Protein AF-A0A2D4Q4L0-F1 (afdb_monomer_lite)

Organism: Micrurus surinamensis (NCBI:txid129470)

InterPro domains:
  IPR022709 Protein SCAI [PF12070] (1-185)

Radius of gyration: 22.25 Å; chains: 1; bounding box: 62×68×42 Å

pLDDT: mean 78.1, std 17.4, range [30.41, 97.69]

Secondary structure (DSSP, 8-state):
--S---HHHHHHHHHHHHHHHHHHHHS-SEEE-TTS-EEE---SPPGGGSPPPPTT--TTS-EEEEEEEEEE-SSS-EETTEEHHHHHHHHHTSPPPHHHHHHHS-S-----------PPPPEEEEEES-BHHHHHHHHHHHHHH--TTEEEEEEEEE-EE--SS--SSS-TTSS-EE--B-TTTT--

Foldseek 3Di:
DPPDDDPVNVVVVVVLVVLVVQLCVVDPQWDQDPVRDIDGDQLADDPVPDDDDDPPDDPDLEAAAAEEAEAQDPPARHRPQGGNVSVSVVRHQDDDDPVVVVVPDDPDDDDPPDPPPPRDRHHYHYHRQADPVRVVVVVVVCVVPADPRYDYHYHYDFDKFADPDDDPDDDPPPGIDGDGHDPPVPPD

Structure (mmCIF, N/CA/C/O backbone):
data_AF-A0A2D4Q4L0-F1
#
_entry.id   AF-A0A2D4Q4L0-F1
#
loop_
_atom_site.group_PDB
_atom_site.id
_atom_site.type_symbol
_atom_site.label_atom_id
_atom_site.label_alt_id
_atom_site.label_comp_id
_atom_site.label_asym_id
_atom_site.label_entity_id
_atom_site.label_seq_id
_atom_site.pdbx_PDB_ins_code
_atom_site.Cartn_x
_atom_site.Cartn_y
_atom_site.Cartn_z
_atom_site.occupancy
_atom_site.B_iso_or_equiv
_atom_site.auth_seq_id
_atom_site.auth_comp_id
_atom_site.auth_asym_id
_atom_site.auth_atom_id
_atom_site.pdbx_PDB_model_num
ATOM 1 N N . TYR A 1 1 ? 29.384 21.990 -12.778 1.00 44.28 1 TYR A N 1
ATOM 2 C CA . TYR A 1 1 ? 29.407 21.176 -11.542 1.00 44.28 1 TYR A CA 1
ATOM 3 C C . TYR A 1 1 ? 29.075 19.719 -11.896 1.00 44.28 1 TYR A C 1
ATOM 5 O O . TYR A 1 1 ? 28.232 19.098 -11.274 1.00 44.28 1 TYR A O 1
ATOM 13 N N . THR A 1 2 ? 29.699 19.191 -12.957 1.00 47.09 2 THR A N 1
ATOM 14 C CA . THR A 1 2 ? 29.208 18.016 -13.715 1.00 47.09 2 THR A CA 1
ATOM 15 C C . THR A 1 2 ? 30.339 17.088 -14.172 1.00 47.09 2 THR A C 1
ATOM 17 O O . THR A 1 2 ? 30.123 16.216 -14.997 1.00 47.09 2 THR A O 1
ATOM 20 N N . HIS A 1 3 ? 31.561 17.261 -13.657 1.00 47.66 3 HIS A N 1
ATOM 21 C CA . HIS A 1 3 ? 32.755 16.621 -14.231 1.00 47.66 3 HIS A CA 1
ATOM 22 C C . HIS A 1 3 ? 33.413 15.540 -13.357 1.00 47.66 3 HIS A C 1
ATOM 24 O O . HIS A 1 3 ? 34.569 15.190 -13.581 1.00 47.66 3 HIS A O 1
ATOM 30 N N . ARG A 1 4 ? 32.694 14.996 -12.368 1.00 56.69 4 ARG A N 1
ATOM 31 C CA . ARG A 1 4 ? 33.135 13.837 -11.571 1.00 56.69 4 ARG A CA 1
ATOM 32 C C . ARG A 1 4 ? 31.954 12.940 -11.188 1.00 56.69 4 ARG A C 1
ATOM 34 O O . ARG A 1 4 ? 31.692 12.760 -10.008 1.00 56.69 4 ARG A O 1
ATOM 41 N N . PHE A 1 5 ? 31.229 12.426 -12.173 1.00 53.69 5 PHE A N 1
ATOM 42 C CA . PHE A 1 5 ? 30.261 11.355 -11.936 1.00 53.69 5 PHE A CA 1
ATOM 43 C C . PHE A 1 5 ? 30.683 10.124 -12.728 1.00 53.69 5 PHE A C 1
ATOM 45 O O . PHE A 1 5 ? 31.044 10.237 -13.901 1.00 53.69 5 PHE A O 1
ATOM 52 N N . ASN A 1 6 ? 30.720 8.983 -12.040 1.00 69.25 6 ASN A N 1
ATOM 53 C CA . ASN A 1 6 ? 30.958 7.680 -12.637 1.00 69.25 6 ASN A CA 1
ATOM 54 C C . ASN A 1 6 ? 29.812 7.388 -13.626 1.00 69.25 6 ASN A C 1
ATOM 56 O O . ASN A 1 6 ? 28.687 7.849 -13.433 1.00 69.25 6 ASN A O 1
ATOM 60 N N . THR A 1 7 ? 30.079 6.665 -14.712 1.00 69.50 7 THR A N 1
ATOM 61 C CA . THR A 1 7 ? 29.062 6.390 -15.745 1.00 69.50 7 THR A CA 1
ATOM 62 C C . THR A 1 7 ? 27.874 5.593 -15.205 1.00 69.50 7 THR A C 1
ATOM 64 O O . THR A 1 7 ? 26.761 5.769 -15.689 1.00 69.50 7 THR A O 1
ATOM 67 N N . GLU A 1 8 ? 28.099 4.760 -14.188 1.00 70.06 8 GLU A N 1
ATOM 68 C CA . GLU A 1 8 ? 27.055 4.000 -13.486 1.00 70.06 8 GLU A CA 1
ATOM 69 C C . GLU A 1 8 ? 26.109 4.929 -12.714 1.00 70.06 8 GLU A C 1
ATOM 71 O O . GLU A 1 8 ? 24.898 4.868 -12.925 1.00 70.06 8 GLU A O 1
ATOM 76 N N . ASP A 1 9 ? 26.651 5.882 -11.946 1.00 81.69 9 ASP A N 1
ATOM 77 C CA . ASP A 1 9 ? 25.857 6.883 -11.222 1.00 81.69 9 ASP A CA 1
ATOM 78 C C . ASP A 1 9 ? 24.939 7.661 -12.176 1.00 81.69 9 ASP A C 1
ATOM 80 O O . ASP A 1 9 ? 23.790 7.954 -11.858 1.00 81.69 9 ASP A O 1
ATOM 84 N N . GLN A 1 10 ? 25.426 8.005 -13.373 1.00 81.19 10 GLN A N 1
ATOM 85 C CA . GLN A 1 10 ? 24.624 8.736 -14.353 1.00 81.19 10 GLN A CA 1
ATOM 86 C C . GLN A 1 10 ? 23.413 7.920 -14.835 1.00 81.19 10 GLN A C 1
ATOM 88 O O . GLN A 1 10 ? 22.344 8.489 -15.062 1.00 81.19 10 GLN A O 1
ATOM 93 N N . VAL A 1 11 ? 23.562 6.603 -14.997 1.00 85.56 11 VAL A N 1
ATOM 94 C CA . VAL A 1 11 ? 22.461 5.711 -15.391 1.00 85.56 11 VAL A CA 1
ATOM 95 C C . VAL A 1 11 ? 21.446 5.579 -14.257 1.00 85.56 11 VAL A C 1
ATOM 97 O O . VAL A 1 11 ? 20.249 5.707 -14.513 1.00 85.56 11 VAL A O 1
ATOM 100 N N . GLU A 1 12 ? 21.904 5.409 -13.017 1.00 86.19 12 GLU A N 1
ATOM 101 C CA . GLU A 1 12 ? 21.031 5.366 -11.838 1.00 86.19 12 GLU A CA 1
ATOM 102 C C . GLU A 1 12 ? 20.241 6.669 -11.675 1.00 86.19 12 GLU A C 1
ATOM 104 O O . GLU A 1 12 ? 19.019 6.643 -11.538 1.00 86.19 12 GLU A O 1
ATOM 109 N N . TRP A 1 13 ? 20.904 7.824 -11.787 1.00 88.88 13 TRP A N 1
ATOM 110 C CA . TRP A 1 13 ? 20.242 9.129 -11.724 1.00 88.88 13 TRP A CA 1
ATOM 111 C C . TRP A 1 13 ? 19.202 9.316 -12.829 1.00 88.88 13 TRP A C 1
ATOM 113 O O . TRP A 1 13 ? 18.126 9.857 -12.575 1.00 88.88 13 TRP A O 1
ATOM 123 N N . ASN A 1 14 ? 19.489 8.859 -14.048 1.00 90.25 14 ASN A N 1
ATOM 124 C CA . ASN A 1 14 ? 18.516 8.912 -15.136 1.00 90.25 14 ASN A CA 1
ATOM 125 C C . ASN A 1 14 ? 17.290 8.037 -14.846 1.00 90.25 14 ASN A C 1
ATOM 127 O O . ASN A 1 14 ? 16.172 8.470 -15.120 1.00 90.25 14 ASN A O 1
ATOM 131 N N . LEU A 1 15 ? 17.481 6.848 -14.267 1.00 89.62 15 LEU A N 1
ATOM 132 C CA . LEU A 1 15 ? 16.380 5.978 -13.856 1.00 89.62 15 LEU A CA 1
ATOM 133 C C . LEU A 1 15 ? 15.522 6.651 -12.778 1.00 89.62 15 LEU A C 1
ATOM 135 O O . LEU A 1 15 ? 14.303 6.700 -12.916 1.00 89.62 15 LEU A O 1
ATOM 139 N N . VAL A 1 16 ? 16.148 7.254 -11.766 1.00 90.81 16 VAL A N 1
ATOM 140 C CA . VAL A 1 16 ? 15.456 8.018 -10.713 1.00 90.81 16 VAL A CA 1
ATOM 141 C C . VAL A 1 16 ? 14.611 9.144 -11.317 1.00 90.81 16 VAL A C 1
ATOM 143 O O . VAL A 1 16 ? 13.444 9.294 -10.968 1.00 90.81 16 VAL A O 1
ATOM 146 N N . LEU A 1 17 ? 15.165 9.925 -12.250 1.00 91.88 17 LEU A N 1
ATOM 147 C CA . LEU A 1 17 ? 14.433 11.017 -12.901 1.00 91.88 17 LEU A CA 1
ATOM 148 C C . LEU A 1 17 ? 13.249 10.516 -13.738 1.00 91.88 17 LEU A C 1
ATOM 150 O O . LEU A 1 17 ? 12.193 11.148 -13.732 1.00 91.88 17 LEU A O 1
ATOM 154 N N . GLN A 1 18 ? 13.409 9.389 -14.436 1.00 92.19 18 GLN A N 1
ATOM 155 C CA . GLN A 1 18 ? 12.324 8.762 -15.193 1.00 92.19 18 GLN A CA 1
ATOM 156 C C . GLN A 1 18 ? 11.211 8.257 -14.272 1.00 92.19 18 GLN A C 1
ATOM 158 O O . GLN A 1 18 ? 10.040 8.499 -14.558 1.00 92.19 18 GLN A O 1
ATOM 163 N N . GLU A 1 19 ? 11.562 7.614 -13.154 1.00 92.81 19 GLU A N 1
ATOM 164 C CA . GLU A 1 19 ? 10.588 7.181 -12.150 1.00 92.81 19 GLU A CA 1
ATOM 165 C C . GLU A 1 19 ? 9.810 8.375 -11.580 1.00 92.81 19 GLU A C 1
ATOM 167 O O . GLU A 1 19 ? 8.583 8.333 -11.545 1.00 92.81 19 GLU A O 1
ATOM 172 N N . VAL A 1 20 ? 10.488 9.468 -11.201 1.00 91.88 20 VAL A N 1
ATOM 173 C CA . VAL A 1 20 ? 9.827 10.693 -10.706 1.00 91.88 20 VAL A CA 1
ATOM 174 C C . VAL A 1 20 ? 8.876 11.272 -11.751 1.00 91.88 20 VAL A C 1
ATOM 176 O O . VAL A 1 20 ? 7.745 11.621 -11.418 1.00 91.88 20 VAL A O 1
ATOM 179 N N . ALA A 1 21 ? 9.316 11.378 -13.006 1.00 92.31 21 ALA A N 1
ATOM 180 C CA . ALA A 1 21 ? 8.496 11.933 -14.077 1.00 92.31 21 ALA A CA 1
ATOM 181 C C . ALA A 1 21 ? 7.224 11.100 -14.303 1.00 92.31 21 ALA A C 1
ATOM 183 O O . ALA A 1 21 ? 6.125 11.652 -14.280 1.00 92.31 21 ALA A O 1
ATOM 184 N N . ALA A 1 22 ? 7.367 9.776 -14.428 1.00 92.31 22 ALA A N 1
ATOM 185 C CA . ALA A 1 22 ? 6.237 8.862 -14.586 1.00 92.31 22 ALA A CA 1
ATOM 186 C C . ALA A 1 22 ? 5.289 8.906 -13.376 1.00 92.31 22 ALA A C 1
ATOM 188 O O . ALA A 1 22 ? 4.071 8.836 -13.531 1.00 92.31 22 ALA A O 1
ATOM 189 N N . PHE A 1 23 ? 5.837 9.045 -12.167 1.00 92.88 23 PHE A N 1
ATOM 190 C CA . PHE A 1 23 ? 5.056 9.135 -10.940 1.00 92.88 23 PHE A CA 1
ATOM 191 C C . PHE A 1 23 ? 4.204 10.408 -10.876 1.00 92.88 23 PHE A C 1
ATOM 193 O O . PHE A 1 23 ? 3.023 10.331 -10.546 1.00 92.88 23 PHE A O 1
ATOM 200 N N . IL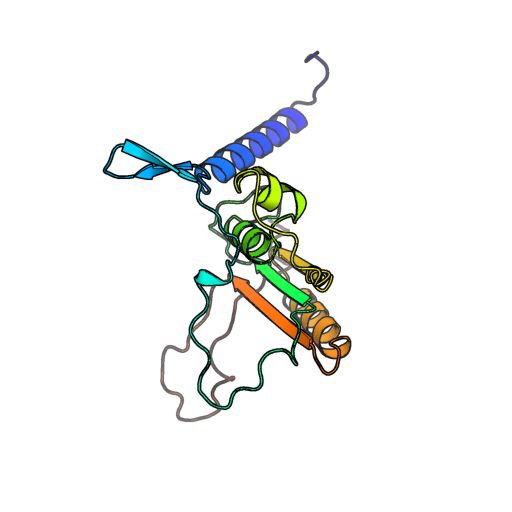E A 1 24 ? 4.778 11.564 -11.225 1.00 89.38 24 ILE A N 1
ATOM 201 C CA . ILE A 1 24 ? 4.056 12.846 -11.280 1.00 89.38 24 ILE A CA 1
ATOM 202 C C . ILE A 1 24 ? 2.963 12.805 -12.353 1.00 89.38 24 ILE A C 1
ATOM 204 O O . ILE A 1 24 ? 1.856 13.285 -12.124 1.00 89.38 24 ILE A O 1
ATOM 208 N N . GLU A 1 25 ? 3.256 12.214 -13.511 1.00 90.81 25 GLU A N 1
ATOM 209 C CA . GLU A 1 25 ? 2.288 12.069 -14.601 1.00 90.81 25 GLU A CA 1
ATOM 210 C C . GLU A 1 25 ? 1.095 11.182 -14.205 1.00 90.81 25 GLU A C 1
ATOM 212 O O . GLU A 1 25 ? -0.043 11.464 -14.578 1.00 90.81 25 GLU A O 1
ATOM 217 N N . ALA A 1 26 ? 1.332 10.139 -13.404 1.00 88.56 26 ALA A N 1
ATOM 218 C CA . ALA A 1 26 ? 0.293 9.220 -12.947 1.00 88.56 26 ALA A CA 1
ATOM 219 C C . ALA A 1 26 ? -0.638 9.795 -11.854 1.00 88.56 26 ALA A C 1
ATOM 221 O O . ALA A 1 26 ? -1.713 9.225 -11.629 1.00 88.56 26 ALA A O 1
ATOM 222 N N . ASP A 1 27 ? -0.262 10.893 -11.181 1.00 85.31 27 ASP A N 1
ATOM 223 C CA . ASP A 1 27 ? -1.060 11.558 -10.133 1.00 85.31 27 ASP A CA 1
ATOM 224 C C . ASP A 1 27 ? -1.219 13.069 -10.380 1.00 85.31 27 ASP A C 1
ATOM 226 O O . ASP A 1 27 ? -0.652 13.898 -9.659 1.00 85.31 27 ASP A O 1
ATOM 230 N N . PRO A 1 28 ? -2.002 13.477 -11.393 1.00 78.75 28 PRO A N 1
ATOM 231 C CA . PRO A 1 28 ? -2.231 14.891 -11.639 1.00 78.75 28 PRO A CA 1
ATOM 232 C C . PRO A 1 28 ? -3.032 15.510 -10.483 1.00 78.75 28 PRO A C 1
ATOM 234 O O . PRO A 1 28 ? -4.218 15.245 -10.308 1.00 78.75 28 PRO A O 1
ATOM 237 N N . VAL A 1 29 ? -2.388 16.385 -9.707 1.00 75.00 29 VAL A N 1
ATOM 238 C CA . VAL A 1 29 ? -3.024 17.143 -8.608 1.00 75.00 29 VAL A CA 1
ATOM 239 C C . VAL A 1 29 ? -4.037 18.166 -9.135 1.00 75.00 29 VAL A C 1
ATOM 241 O O . VAL A 1 29 ? -4.966 18.554 -8.432 1.00 75.00 29 VAL A O 1
ATOM 244 N N . MET A 1 30 ? -3.872 18.615 -10.379 1.00 73.81 30 MET A N 1
ATOM 245 C CA . MET A 1 30 ? -4.751 19.583 -11.026 1.00 73.81 30 MET A CA 1
ATOM 246 C C . MET A 1 30 ? -5.272 19.018 -12.337 1.00 73.81 30 MET A C 1
ATOM 248 O O . MET A 1 30 ? -4.486 18.635 -13.203 1.00 73.81 30 MET A O 1
ATOM 252 N N . VAL A 1 31 ? -6.592 19.013 -12.494 1.00 77.94 31 VAL A N 1
ATOM 253 C CA . VAL A 1 31 ? -7.265 18.550 -13.708 1.00 77.94 31 VAL A CA 1
ATOM 254 C C . VAL A 1 31 ? -8.181 19.656 -14.219 1.00 77.94 31 VAL A C 1
ATOM 256 O O . VAL A 1 31 ? -8.831 20.355 -13.442 1.00 77.94 31 VAL A O 1
ATOM 259 N N . LEU A 1 32 ? -8.191 19.853 -15.536 1.00 77.81 32 LEU A N 1
ATOM 260 C CA . LEU A 1 32 ? -9.170 20.704 -16.204 1.00 77.81 32 LEU A CA 1
ATOM 261 C C . LEU A 1 32 ? -10.457 19.905 -16.396 1.00 77.81 32 LEU A C 1
ATOM 263 O O . LEU A 1 32 ? -10.436 18.856 -17.034 1.00 77.81 32 LEU A O 1
ATOM 267 N N . ASN A 1 33 ? -11.560 20.413 -15.857 1.00 76.94 33 ASN A N 1
ATOM 268 C CA . ASN A 1 33 ? -12.886 19.884 -16.161 1.00 76.94 33 ASN A CA 1
ATOM 269 C C . ASN A 1 33 ? -13.348 20.319 -17.561 1.00 76.94 33 ASN A C 1
ATOM 271 O O . ASN A 1 33 ? -12.778 21.241 -18.149 1.00 76.94 33 ASN A O 1
ATOM 275 N N . ASP A 1 34 ? -14.435 19.711 -18.046 1.00 82.06 34 ASP A N 1
ATOM 276 C CA . ASP A 1 34 ? -15.062 20.009 -19.347 1.00 82.06 34 ASP A CA 1
ATOM 277 C C . ASP A 1 34 ? -15.402 21.502 -19.539 1.00 82.06 34 ASP A C 1
ATOM 279 O O . ASP A 1 34 ? -15.379 22.013 -20.657 1.00 82.06 34 ASP A O 1
ATOM 283 N N . ASP A 1 35 ? -15.629 22.231 -18.441 1.00 86.19 35 ASP A N 1
ATOM 284 C CA . ASP A 1 35 ? -15.896 23.676 -18.432 1.00 86.19 35 ASP A CA 1
ATOM 285 C C . ASP A 1 35 ? -14.623 24.546 -18.439 1.00 86.19 35 ASP A C 1
ATOM 287 O O . ASP A 1 35 ? -14.674 25.746 -18.160 1.00 86.19 35 ASP A O 1
ATOM 291 N N . ASN A 1 36 ? -13.452 23.960 -18.708 1.00 80.44 36 ASN A N 1
ATOM 292 C CA . ASN A 1 36 ? -12.152 24.636 -18.677 1.00 80.44 36 ASN A CA 1
ATOM 293 C C . ASN A 1 36 ? -11.801 25.247 -17.301 1.00 80.44 36 ASN A C 1
ATOM 295 O O . ASN A 1 36 ? -10.984 26.166 -17.194 1.00 80.44 36 ASN A O 1
ATOM 299 N N . THR A 1 37 ? -12.412 24.728 -16.235 1.00 79.69 37 THR A N 1
ATOM 300 C CA . THR A 1 37 ? -12.136 25.116 -14.850 1.00 79.69 37 THR A CA 1
ATOM 301 C C . THR A 1 37 ? -11.069 24.204 -14.251 1.00 79.69 37 THR A C 1
ATOM 303 O O . THR A 1 37 ? -11.098 22.988 -14.439 1.00 79.69 37 THR A O 1
ATOM 306 N N . LEU A 1 38 ? -10.101 24.793 -13.542 1.00 77.25 38 LEU A N 1
ATOM 307 C CA . LEU A 1 38 ? -9.066 24.039 -12.832 1.00 77.25 38 LEU A CA 1
ATOM 308 C C . LEU A 1 38 ? -9.639 23.490 -11.527 1.00 77.25 38 LEU A C 1
ATOM 310 O O . LEU A 1 38 ? -10.026 24.261 -10.646 1.00 77.25 38 LEU A O 1
ATOM 314 N N . VAL A 1 39 ? -9.644 22.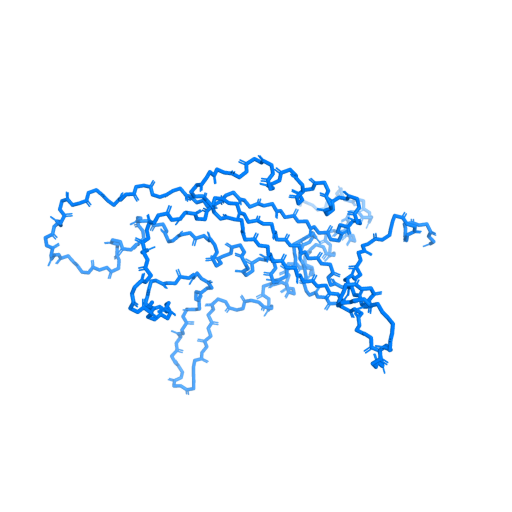169 -11.389 1.00 79.12 39 VAL A N 1
ATOM 315 C CA . VAL A 1 39 ? -10.009 21.472 -10.156 1.00 79.12 39 VAL A CA 1
ATOM 316 C C . VAL A 1 39 ? -8.756 20.903 -9.515 1.00 79.12 39 VAL A C 1
ATOM 318 O O . VAL A 1 39 ? -7.971 20.209 -10.159 1.00 79.12 39 VAL A O 1
ATOM 321 N N . ILE A 1 40 ? -8.573 21.209 -8.231 1.00 77.62 40 ILE A N 1
ATOM 322 C CA . ILE A 1 40 ? -7.532 20.599 -7.406 1.00 77.62 40 ILE A CA 1
ATOM 323 C C . ILE A 1 40 ? -8.109 19.304 -6.843 1.00 77.62 40 ILE A C 1
ATOM 325 O O . ILE A 1 40 ? -9.085 19.331 -6.092 1.00 77.62 40 ILE A O 1
ATOM 329 N N . LEU A 1 41 ? -7.516 18.177 -7.218 1.00 77.31 41 LEU A N 1
ATOM 330 C CA . LEU A 1 41 ? -7.883 16.875 -6.689 1.00 77.31 41 LEU A CA 1
ATOM 331 C C . LEU A 1 41 ? -7.219 16.681 -5.326 1.00 77.31 41 LEU A C 1
ATOM 333 O O . LEU A 1 41 ? -6.016 16.876 -5.164 1.00 77.31 41 LEU A O 1
ATOM 337 N N . SER A 1 42 ? -8.020 16.286 -4.340 1.00 79.19 42 SER A N 1
ATOM 338 C C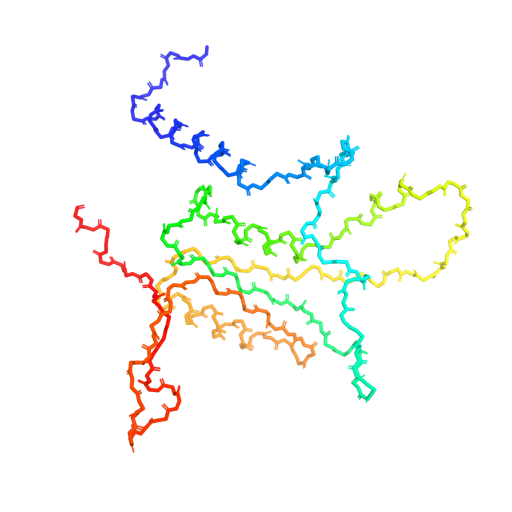A . SER A 1 42 ? -7.531 15.835 -3.042 1.00 79.19 42 SER A CA 1
ATOM 339 C C . SER A 1 42 ? -7.861 14.362 -2.893 1.00 79.19 42 SER A C 1
ATOM 341 O O . SER A 1 42 ? -9.023 13.973 -2.977 1.00 79.19 42 SER A O 1
ATOM 343 N N . ASN A 1 43 ? -6.837 13.550 -2.637 1.00 80.44 43 ASN A N 1
ATOM 344 C CA . ASN A 1 43 ? -7.014 12.137 -2.312 1.00 80.44 43 ASN A CA 1
ATOM 345 C C . ASN A 1 43 ? -7.328 11.919 -0.821 1.00 80.44 43 ASN A C 1
ATOM 347 O O . ASN A 1 43 ? -7.515 10.779 -0.407 1.00 80.44 43 ASN A O 1
ATOM 351 N N . ARG A 1 44 ? -7.371 12.987 -0.008 1.00 84.12 44 ARG A N 1
ATOM 352 C CA . ARG A 1 44 ? -7.677 12.928 1.431 1.00 84.12 44 ARG A CA 1
ATOM 353 C C . ARG A 1 44 ? -9.145 12.588 1.644 1.00 84.12 44 ARG A C 1
ATOM 355 O O . ARG A 1 44 ? -10.017 13.138 0.975 1.00 84.12 44 ARG A O 1
ATOM 362 N N . LEU A 1 45 ? -9.424 11.736 2.625 1.00 79.00 45 LEU A N 1
ATOM 363 C CA . LEU A 1 45 ? -10.800 11.478 3.037 1.00 79.00 45 LEU A CA 1
ATOM 364 C C . LEU A 1 45 ? -11.378 12.722 3.724 1.00 79.00 45 LEU A C 1
ATOM 366 O O . LEU A 1 45 ? -10.853 13.169 4.746 1.00 79.00 45 LEU A O 1
ATOM 370 N N . SER A 1 46 ? -12.467 13.263 3.174 1.00 73.25 46 SER A N 1
ATOM 371 C CA . SER A 1 46 ? -13.232 14.352 3.783 1.00 73.25 46 SER A CA 1
ATOM 372 C C . SER A 1 46 ? -14.402 13.811 4.606 1.00 73.25 46 SER A C 1
ATOM 374 O O . SER A 1 46 ? -14.986 12.773 4.289 1.00 73.25 46 SER A O 1
ATOM 376 N N . GLU A 1 47 ? -14.801 14.543 5.650 1.00 67.94 47 GLU A N 1
ATOM 377 C CA . GLU A 1 47 ? -15.969 14.174 6.468 1.00 67.94 47 GLU A CA 1
ATOM 378 C C . GLU A 1 47 ? -17.277 14.188 5.660 1.00 67.94 47 GLU A C 1
ATOM 380 O O . GLU A 1 47 ? -18.204 13.439 5.953 1.00 67.94 47 GLU A O 1
ATOM 385 N N . THR A 1 48 ? -17.335 14.999 4.602 1.00 67.00 48 THR A N 1
ATOM 386 C CA . THR A 1 48 ? -18.501 15.151 3.722 1.00 67.00 48 THR A CA 1
ATOM 387 C C . THR A 1 48 ? -18.740 13.970 2.781 1.00 67.00 48 THR A C 1
ATOM 389 O O . THR A 1 48 ? -19.833 13.864 2.230 1.00 67.00 48 THR A O 1
ATOM 392 N N . GLY A 1 49 ? -17.746 13.099 2.575 1.00 65.31 49 GLY A N 1
ATOM 393 C CA . GLY A 1 49 ? -17.834 11.958 1.657 1.00 65.31 49 GLY A CA 1
ATOM 394 C C . GLY A 1 49 ? -18.179 10.622 2.321 1.00 65.31 49 GLY A C 1
ATOM 395 O O . GLY A 1 49 ? -18.359 9.628 1.618 1.00 65.31 49 GLY A O 1
ATOM 396 N N . ALA A 1 50 ? -18.247 10.563 3.654 1.00 68.81 50 ALA A N 1
ATOM 397 C CA . ALA A 1 50 ? -18.524 9.318 4.363 1.00 68.81 50 ALA A CA 1
ATOM 398 C C . ALA A 1 50 ? -20.018 8.942 4.262 1.00 68.81 50 ALA A C 1
ATOM 400 O O . ALA A 1 50 ? -20.879 9.808 4.441 1.00 68.81 50 ALA A O 1
ATOM 401 N N . PRO A 1 51 ? -20.358 7.664 4.001 1.00 72.88 51 PRO A N 1
ATOM 402 C CA . PRO A 1 51 ? -21.746 7.222 4.007 1.00 72.88 51 PRO A CA 1
ATOM 403 C C . PRO A 1 51 ? -22.378 7.444 5.385 1.00 72.88 51 PRO A C 1
ATOM 405 O O . PRO A 1 51 ? -21.725 7.301 6.422 1.00 72.88 51 PRO A O 1
ATOM 408 N N . LEU A 1 52 ? -23.668 7.788 5.385 1.00 70.00 52 LEU A N 1
ATOM 409 C CA . LEU A 1 52 ? -24.452 7.921 6.610 1.00 70.00 52 LEU A CA 1
ATOM 410 C C . LEU A 1 52 ? -24.444 6.589 7.364 1.00 70.00 52 LEU A C 1
ATOM 412 O O . LEU A 1 52 ? -24.687 5.531 6.786 1.00 70.00 52 LEU A O 1
ATOM 416 N N . LEU A 1 53 ? -24.146 6.658 8.656 1.00 70.38 53 LEU A N 1
ATOM 417 C CA . LEU A 1 53 ? -24.088 5.487 9.522 1.00 70.38 53 LEU A CA 1
ATOM 418 C C . LEU A 1 53 ? -25.507 4.978 9.790 1.00 70.38 53 LEU A C 1
ATOM 420 O O . LEU A 1 53 ? -26.434 5.773 9.959 1.00 70.38 53 LEU A O 1
ATOM 424 N N . GLU A 1 54 ? -25.682 3.657 9.830 1.00 75.44 54 GLU A N 1
ATOM 425 C CA . GLU A 1 54 ? -26.993 3.071 10.100 1.00 75.44 54 GLU A CA 1
ATOM 426 C C . GLU A 1 54 ? -27.455 3.341 11.540 1.00 75.44 54 GLU A C 1
ATOM 428 O O . GLU A 1 54 ? -26.662 3.407 12.489 1.00 75.44 54 GLU A O 1
ATOM 433 N N . GLN A 1 55 ? -28.772 3.485 11.707 1.00 62.06 55 GLN A N 1
ATOM 434 C CA . GLN A 1 55 ? -29.405 3.788 12.987 1.00 62.06 55 GLN A CA 1
ATOM 435 C C . GLN A 1 55 ? -29.105 2.673 14.009 1.00 62.06 55 GLN A C 1
ATOM 437 O O . GLN A 1 55 ? -29.570 1.547 13.864 1.00 62.06 55 GLN A O 1
ATOM 442 N N . GLY A 1 56 ? -28.349 2.995 15.063 1.00 66.50 56 GLY A N 1
ATOM 443 C CA . GLY A 1 56 ? -27.964 2.049 16.121 1.00 66.50 56 GLY A CA 1
ATOM 444 C C . GLY A 1 56 ? -26.468 1.730 16.183 1.00 66.50 56 GLY A C 1
ATOM 445 O O . GLY A 1 56 ? -26.022 1.131 17.162 1.00 66.50 56 GLY A O 1
ATOM 446 N N . MET A 1 57 ? -25.670 2.172 15.205 1.00 67.38 57 MET A N 1
ATOM 447 C CA . MET A 1 57 ? -24.211 2.113 15.309 1.00 67.38 57 MET A CA 1
ATOM 448 C C . MET A 1 57 ? -23.701 3.134 16.333 1.00 67.38 57 MET A C 1
ATOM 450 O O . MET A 1 57 ? -23.984 4.328 16.237 1.00 67.38 57 MET A O 1
ATOM 454 N N . ILE A 1 58 ? -22.917 2.675 17.311 1.00 61.66 58 ILE A N 1
ATOM 455 C CA . ILE A 1 58 ? -22.248 3.557 18.273 1.00 61.66 58 ILE A CA 1
ATOM 456 C C . ILE A 1 58 ? -21.009 4.148 17.594 1.00 61.66 58 ILE A C 1
ATOM 458 O O . ILE A 1 58 ? -19.987 3.486 17.418 1.00 61.66 58 ILE A O 1
ATOM 462 N N . VAL A 1 59 ? -21.115 5.409 17.189 1.00 63.12 59 VAL A N 1
ATOM 463 C CA . VAL A 1 59 ? -20.055 6.154 16.502 1.00 63.12 59 VAL A CA 1
ATOM 464 C C . VAL A 1 59 ? -19.108 6.771 17.529 1.00 63.12 59 VAL A C 1
ATOM 466 O O . VAL A 1 59 ? -19.552 7.344 18.520 1.00 63.12 59 VAL A O 1
ATOM 469 N N . GLY A 1 60 ? -17.799 6.687 17.286 1.00 63.91 60 GLY A N 1
ATOM 470 C CA . GLY A 1 60 ? -16.792 7.400 18.083 1.00 63.91 60 GLY A CA 1
ATOM 471 C C . GLY A 1 60 ? -16.136 6.605 19.213 1.00 63.91 60 GLY A C 1
ATOM 472 O O . GLY A 1 60 ? -15.356 7.185 19.963 1.00 63.91 60 GLY A O 1
ATOM 473 N N . GLN A 1 61 ? -16.399 5.299 19.327 1.00 71.25 61 GLN A N 1
ATOM 474 C CA . GLN A 1 61 ? -15.650 4.428 20.245 1.00 71.25 61 GLN A CA 1
ATOM 475 C C . GLN A 1 61 ? -14.376 3.843 19.631 1.00 71.25 61 GLN A C 1
ATOM 477 O O . GLN A 1 61 ? -13.459 3.527 20.377 1.00 71.25 61 GLN A O 1
ATOM 482 N N . LEU A 1 62 ? -14.309 3.712 18.303 1.00 82.56 62 LEU A N 1
ATOM 483 C CA . LEU A 1 62 ? -13.155 3.140 17.613 1.00 82.56 62 LEU A CA 1
ATOM 484 C C . LEU A 1 62 ? -12.316 4.226 16.941 1.00 82.56 62 LEU A C 1
ATOM 486 O O . LEU A 1 62 ? -12.853 5.110 16.267 1.00 82.56 62 LEU A O 1
ATOM 490 N N . THR A 1 63 ? -10.998 4.139 17.089 1.00 86.75 63 THR A N 1
ATOM 491 C CA . THR A 1 63 ? -10.038 5.022 16.421 1.00 86.75 63 THR A CA 1
ATOM 492 C C . THR A 1 63 ? -9.144 4.229 15.478 1.00 86.75 63 THR A C 1
ATOM 494 O O . THR A 1 63 ? -8.658 3.152 15.807 1.00 86.75 63 THR A O 1
ATOM 497 N N . LEU A 1 64 ? -8.904 4.756 14.277 1.00 89.31 64 LEU A N 1
ATOM 498 C CA . LEU A 1 64 ? -7.886 4.182 13.401 1.00 89.31 64 LEU A CA 1
ATOM 499 C C . LEU A 1 64 ? -6.509 4.474 14.002 1.00 89.31 64 LEU A C 1
ATOM 501 O O . LEU A 1 64 ? -6.087 5.632 14.009 1.00 89.31 64 LEU A O 1
ATOM 505 N N . ALA A 1 65 ? -5.861 3.436 14.528 1.00 90.81 65 ALA A N 1
ATOM 506 C CA . ALA A 1 65 ? -4.547 3.537 15.157 1.00 90.81 65 ALA A CA 1
ATOM 507 C C . ALA A 1 65 ? -3.438 3.226 14.154 1.00 90.81 65 ALA A C 1
ATOM 509 O O . ALA A 1 65 ? -2.522 4.028 13.994 1.00 90.81 65 ALA A O 1
ATOM 510 N N . ASP A 1 66 ? -3.589 2.123 13.419 1.00 93.69 66 ASP A N 1
ATOM 511 C CA . ASP A 1 66 ? -2.563 1.606 12.522 1.00 93.69 66 ASP A CA 1
ATOM 512 C C . ASP A 1 66 ? -3.115 1.356 11.119 1.00 93.69 66 ASP A C 1
ATOM 514 O O . ASP A 1 66 ? -4.280 0.994 10.929 1.00 93.69 66 ASP A O 1
ATOM 518 N N . ALA A 1 67 ? -2.251 1.511 10.123 1.00 96.00 67 ALA A N 1
ATOM 519 C CA . ALA A 1 67 ? -2.512 1.157 8.740 1.00 96.00 67 ALA A CA 1
ATOM 520 C C . ALA A 1 67 ? -1.329 0.375 8.164 1.00 96.00 67 ALA A C 1
ATOM 522 O O . ALA A 1 67 ? -0.209 0.881 8.105 1.00 96.00 67 ALA A O 1
ATOM 523 N N . LEU A 1 68 ? -1.587 -0.844 7.700 1.00 97.62 68 LEU A N 1
ATOM 524 C CA . LEU A 1 68 ? -0.642 -1.660 6.952 1.00 97.62 68 LEU A CA 1
ATOM 525 C C . LEU A 1 68 ? -0.950 -1.522 5.458 1.00 97.62 68 LEU A C 1
ATOM 527 O O . LEU A 1 68 ? -2.001 -1.961 4.997 1.00 97.62 68 LEU A O 1
ATOM 531 N N . ILE A 1 69 ? -0.053 -0.885 4.711 1.00 97.69 69 ILE A N 1
ATOM 532 C CA . ILE A 1 69 ? -0.211 -0.576 3.288 1.00 97.69 69 ILE A CA 1
ATOM 533 C C . ILE A 1 69 ? 0.804 -1.407 2.503 1.00 97.69 69 ILE A C 1
ATOM 535 O O . ILE A 1 69 ? 2.012 -1.189 2.598 1.00 97.69 69 ILE A O 1
ATOM 539 N N . ILE A 1 70 ? 0.307 -2.369 1.731 1.00 97.38 70 ILE A N 1
ATOM 540 C CA . ILE A 1 70 ? 1.121 -3.364 1.034 1.00 97.38 70 ILE A CA 1
ATOM 541 C C . ILE A 1 70 ? 0.993 -3.177 -0.476 1.00 97.38 70 ILE A C 1
ATOM 543 O O . ILE A 1 70 ? -0.101 -3.306 -1.029 1.00 97.38 70 ILE A O 1
ATOM 547 N N . GLY A 1 71 ? 2.122 -2.930 -1.140 1.00 95.81 71 GLY A N 1
ATOM 548 C CA . GLY A 1 71 ? 2.233 -2.882 -2.596 1.00 95.81 71 GLY A CA 1
ATOM 549 C C . GLY A 1 71 ? 3.047 -4.061 -3.115 1.00 95.81 71 GLY A C 1
ATOM 550 O O . GLY A 1 71 ? 4.266 -4.085 -2.986 1.00 95.81 71 GLY A O 1
ATOM 551 N N . ASN A 1 72 ? 2.381 -5.042 -3.716 1.00 93.56 72 ASN A N 1
ATOM 552 C CA . ASN A 1 72 ? 2.985 -6.230 -4.324 1.00 93.56 72 ASN A CA 1
ATOM 553 C C . ASN A 1 72 ? 2.526 -6.451 -5.781 1.00 93.56 72 ASN A C 1
ATOM 555 O O . ASN A 1 72 ? 2.549 -7.566 -6.303 1.00 93.56 72 ASN A O 1
ATOM 559 N N . CYS A 1 73 ? 2.094 -5.387 -6.456 1.00 89.25 73 CYS A N 1
ATOM 560 C CA . CYS A 1 73 ? 1.832 -5.401 -7.890 1.00 89.25 73 CYS A CA 1
ATOM 561 C C . CYS A 1 73 ? 3.130 -5.150 -8.670 1.00 89.25 73 CYS A C 1
ATOM 563 O O . CYS A 1 73 ? 3.875 -4.217 -8.380 1.00 89.25 73 CYS A O 1
ATOM 565 N N . ASN A 1 74 ? 3.415 -5.988 -9.671 1.00 79.50 74 ASN A N 1
ATOM 566 C CA . ASN A 1 74 ? 4.648 -5.873 -10.459 1.00 79.50 74 ASN A CA 1
ATOM 567 C C . ASN A 1 74 ? 4.588 -4.764 -11.515 1.00 79.50 74 ASN A C 1
ATOM 569 O O . ASN A 1 74 ? 5.592 -4.098 -11.751 1.00 79.50 74 ASN A O 1
ATOM 573 N N . ASN A 1 75 ? 3.419 -4.567 -12.126 1.00 86.12 75 ASN A N 1
ATOM 574 C CA . ASN A 1 75 ? 3.244 -3.663 -13.259 1.00 86.12 75 ASN A CA 1
ATOM 575 C C . ASN A 1 75 ? 2.501 -2.412 -12.813 1.00 86.12 75 ASN A C 1
ATOM 577 O O . ASN A 1 75 ? 1.316 -2.243 -13.094 1.00 86.12 75 ASN A O 1
ATOM 581 N N . GLN A 1 76 ? 3.199 -1.559 -12.074 1.00 89.25 76 GLN A N 1
ATOM 582 C CA . GLN A 1 76 ? 2.624 -0.331 -11.560 1.00 89.25 76 GLN A CA 1
ATOM 583 C C . GLN A 1 76 ? 3.664 0.784 -11.522 1.00 89.25 76 GLN A C 1
ATOM 585 O O . GLN A 1 76 ? 4.830 0.543 -11.211 1.00 89.25 76 GLN A O 1
ATOM 590 N N . VAL A 1 77 ? 3.226 2.009 -11.827 1.00 93.50 77 VAL A N 1
ATOM 591 C CA . VAL A 1 77 ? 4.055 3.209 -11.676 1.00 93.50 77 VAL A CA 1
ATOM 592 C C . VAL A 1 77 ? 4.496 3.339 -10.220 1.00 93.50 77 VAL A C 1
ATOM 594 O O . VAL A 1 77 ? 3.683 3.217 -9.295 1.00 93.50 77 VAL A O 1
ATOM 597 N N . LYS A 1 78 ? 5.791 3.583 -10.028 1.00 93.75 78 LYS A N 1
ATOM 598 C CA . LYS A 1 78 ? 6.425 3.712 -8.721 1.00 93.75 78 LYS A CA 1
ATOM 599 C C . LYS A 1 78 ? 7.562 4.721 -8.768 1.00 93.75 78 LYS A C 1
ATOM 601 O O . LYS A 1 78 ? 8.128 4.975 -9.827 1.00 93.75 78 LYS A O 1
ATOM 606 N N . PHE A 1 79 ? 7.914 5.212 -7.592 1.00 92.31 79 PHE A N 1
ATOM 607 C CA . PHE A 1 79 ? 9.167 5.897 -7.340 1.00 92.31 79 PHE A CA 1
ATOM 608 C C . PHE A 1 79 ? 9.899 5.150 -6.228 1.00 92.31 79 PHE A C 1
ATOM 610 O O . PHE A 1 79 ? 9.370 5.023 -5.121 1.00 92.31 79 PHE A O 1
ATOM 617 N N . SER A 1 80 ? 11.091 4.624 -6.518 1.00 89.31 80 SER A N 1
ATOM 618 C CA . SER A 1 80 ? 11.812 3.721 -5.617 1.00 89.31 80 SER A CA 1
ATOM 619 C C . SER A 1 80 ? 10.934 2.516 -5.217 1.00 89.31 80 SER A C 1
ATOM 621 O O . SER A 1 80 ? 10.571 1.704 -6.075 1.00 89.31 80 SER A O 1
ATOM 623 N N . GLU A 1 81 ? 10.561 2.406 -3.943 1.00 92.69 81 GLU A N 1
ATOM 624 C CA . GLU A 1 81 ? 9.718 1.351 -3.363 1.00 92.69 81 GLU A CA 1
ATOM 625 C C . GLU A 1 81 ? 8.273 1.814 -3.090 1.00 92.69 81 GLU A C 1
ATOM 627 O O . GLU A 1 81 ? 7.486 1.102 -2.473 1.00 92.69 81 GLU A O 1
ATOM 632 N N . LEU A 1 82 ? 7.892 3.012 -3.541 1.00 94.69 82 LEU A N 1
ATOM 633 C CA . LEU A 1 82 ? 6.557 3.567 -3.330 1.00 94.69 82 LEU A CA 1
ATOM 634 C C . LEU A 1 82 ? 5.752 3.528 -4.630 1.00 94.69 82 LEU A C 1
ATOM 636 O O . LEU A 1 82 ? 6.021 4.284 -5.564 1.00 94.69 82 LEU A O 1
ATOM 640 N N . THR A 1 83 ? 4.747 2.658 -4.698 1.00 95.06 83 THR A N 1
ATOM 641 C CA . THR A 1 83 ? 3.812 2.605 -5.829 1.00 95.06 83 THR A CA 1
ATOM 642 C C . THR A 1 83 ? 2.761 3.710 -5.736 1.00 95.06 83 THR A C 1
ATOM 644 O O . THR A 1 83 ? 2.458 4.231 -4.657 1.00 95.06 83 THR A O 1
ATOM 647 N N . ILE A 1 84 ? 2.175 4.072 -6.880 1.00 93.88 84 ILE A N 1
ATOM 648 C CA . ILE A 1 84 ? 1.193 5.163 -6.960 1.00 93.88 84 ILE A CA 1
ATOM 649 C C . ILE A 1 84 ? -0.029 4.956 -6.048 1.00 93.88 84 ILE A C 1
ATOM 651 O O . ILE A 1 84 ? -0.542 5.896 -5.449 1.00 93.88 84 ILE A O 1
ATOM 655 N N . ASP A 1 85 ? -0.494 3.723 -5.888 1.00 93.69 85 ASP A N 1
ATOM 656 C CA . ASP A 1 85 ? -1.632 3.410 -5.023 1.00 93.69 85 ASP A CA 1
ATOM 657 C C . ASP A 1 85 ? -1.277 3.469 -3.533 1.00 93.69 85 ASP A C 1
ATOM 659 O O . ASP A 1 85 ? -2.060 3.998 -2.749 1.00 93.69 85 ASP A O 1
ATOM 663 N N . MET A 1 86 ? -0.082 3.016 -3.138 1.00 95.44 86 MET A N 1
ATOM 664 C CA . MET A 1 86 ? 0.431 3.192 -1.779 1.00 95.44 86 MET A CA 1
ATOM 665 C C . MET A 1 86 ? 0.483 4.678 -1.433 1.00 95.44 86 MET A C 1
ATOM 667 O O . MET A 1 86 ? 0.037 5.076 -0.360 1.00 95.44 86 MET A O 1
ATOM 671 N N . PHE A 1 87 ? 0.961 5.513 -2.357 1.00 94.19 87 PHE A N 1
ATOM 672 C CA . PHE A 1 87 ? 0.975 6.961 -2.185 1.00 94.19 87 PHE A CA 1
ATOM 673 C C . PHE A 1 87 ? -0.427 7.561 -2.058 1.00 94.19 87 PHE A C 1
ATOM 675 O O . PHE A 1 87 ? -0.668 8.369 -1.162 1.00 94.19 87 PHE A O 1
ATOM 682 N N . ARG A 1 88 ? -1.387 7.136 -2.883 1.00 91.69 88 ARG A N 1
ATOM 683 C CA . ARG A 1 88 ? -2.790 7.560 -2.746 1.00 91.69 88 ARG A CA 1
ATOM 684 C C . ARG A 1 88 ? -3.386 7.152 -1.404 1.00 91.69 88 ARG A C 1
ATOM 686 O O . ARG A 1 88 ? -4.047 7.968 -0.771 1.00 91.69 88 ARG A O 1
ATOM 693 N N . MET A 1 89 ? -3.104 5.940 -0.931 1.00 94.56 89 MET A N 1
ATOM 694 C CA . MET A 1 89 ? -3.538 5.483 0.390 1.00 94.56 89 MET A CA 1
ATOM 695 C C . MET A 1 89 ? -2.872 6.266 1.523 1.00 94.56 89 MET A C 1
ATOM 697 O O . MET A 1 89 ? -3.540 6.595 2.501 1.00 94.56 89 MET A O 1
ATOM 701 N N . LEU A 1 90 ? -1.591 6.627 1.396 1.00 93.69 90 LEU A N 1
ATOM 702 C CA . LEU A 1 90 ? -0.930 7.531 2.339 1.00 93.69 90 LEU A CA 1
ATOM 703 C C . LEU A 1 90 ? -1.671 8.868 2.403 1.00 93.69 90 LEU A C 1
ATOM 705 O O . LEU A 1 90 ? -2.085 9.260 3.492 1.00 93.69 90 LEU A O 1
ATOM 709 N N . GLN A 1 91 ? -1.907 9.508 1.253 1.00 89.75 91 GLN A N 1
ATOM 710 C CA . GLN A 1 91 ? -2.641 10.773 1.166 1.00 89.75 91 GLN A CA 1
ATOM 711 C C . GLN A 1 91 ? -4.052 10.657 1.761 1.00 89.75 91 GLN A C 1
ATOM 713 O O . GLN A 1 91 ? -4.446 11.510 2.552 1.00 89.75 91 GLN A O 1
ATOM 718 N N . ALA A 1 92 ? -4.784 9.583 1.454 1.00 89.56 92 ALA A N 1
ATOM 719 C CA . ALA A 1 92 ? -6.129 9.331 1.976 1.00 89.56 92 ALA A CA 1
ATOM 720 C C . ALA A 1 92 ? -6.182 9.276 3.506 1.00 89.56 92 ALA A C 1
ATOM 722 O O . ALA A 1 92 ? -7.146 9.737 4.117 1.00 89.56 92 ALA A O 1
ATOM 723 N N . LEU A 1 93 ? -5.126 8.740 4.120 1.00 90.81 93 LEU A N 1
ATOM 724 C CA . LEU A 1 93 ? -4.993 8.561 5.564 1.00 90.81 93 LEU A CA 1
ATOM 725 C C . LEU A 1 93 ? -4.289 9.724 6.266 1.00 90.81 93 LEU A C 1
ATOM 727 O O . LEU A 1 93 ? -4.095 9.686 7.487 1.00 90.81 93 LEU A O 1
ATOM 731 N N . GLU A 1 94 ? -3.856 10.740 5.527 1.00 85.44 94 GLU A N 1
ATOM 732 C CA . GLU A 1 94 ? -3.334 11.958 6.116 1.00 85.44 94 GLU A CA 1
ATOM 733 C C . GLU A 1 94 ? -4.459 12.959 6.374 1.00 85.44 94 GLU A C 1
ATOM 735 O O . GLU A 1 94 ? -5.205 13.356 5.476 1.00 85.44 94 GLU A O 1
ATOM 740 N N . ARG A 1 95 ? -4.523 13.469 7.602 1.00 75.12 95 ARG A N 1
ATOM 741 C CA . ARG A 1 95 ? -5.452 14.549 7.937 1.00 75.12 95 ARG A CA 1
ATOM 742 C C . ARG A 1 95 ? -5.055 15.880 7.324 1.00 75.12 95 ARG A C 1
ATOM 744 O O . ARG A 1 95 ? -3.869 16.187 7.214 1.00 75.12 95 ARG A O 1
ATOM 751 N N . GLU A 1 96 ? -6.062 16.686 7.001 1.00 69.75 96 GLU A N 1
ATOM 752 C CA . GLU A 1 96 ? -5.848 18.069 6.594 1.00 69.75 96 GLU A CA 1
ATOM 753 C C . GLU A 1 96 ? -5.119 18.847 7.703 1.00 69.75 96 GLU A C 1
ATOM 755 O O . GLU A 1 96 ? -5.524 18.803 8.872 1.00 69.75 96 GLU A O 1
ATOM 760 N N . PRO A 1 97 ? -4.028 19.559 7.378 1.00 61.62 97 PRO A N 1
ATOM 761 C CA . PRO A 1 97 ? -3.362 20.406 8.349 1.00 61.62 97 PRO A CA 1
ATOM 762 C C . PRO A 1 97 ? -4.310 21.534 8.776 1.00 61.62 97 PRO A C 1
ATOM 764 O O . PRO A 1 97 ? -4.691 22.379 7.966 1.00 61.62 97 PRO A O 1
ATOM 767 N N . MET A 1 98 ? -4.644 21.581 10.072 1.00 56.41 98 MET A N 1
ATOM 768 C CA . MET A 1 98 ? -5.578 22.560 10.662 1.00 56.41 98 MET A CA 1
ATOM 769 C C . MET A 1 98 ? -5.237 24.025 10.335 1.00 56.41 98 MET A C 1
ATOM 771 O O . MET A 1 98 ? -6.123 24.867 10.340 1.00 56.41 98 MET A O 1
ATOM 775 N N . ASN A 1 99 ? -3.973 24.331 10.020 1.00 54.00 99 ASN A N 1
ATOM 776 C CA . ASN A 1 99 ? -3.504 25.686 9.709 1.00 54.00 99 ASN A CA 1
ATOM 777 C C . ASN A 1 99 ? -3.812 26.157 8.272 1.00 54.00 99 ASN A C 1
ATOM 779 O O . ASN A 1 99 ? -3.644 27.340 7.973 1.00 54.00 99 ASN A O 1
ATOM 783 N N . LEU A 1 100 ? -4.211 25.253 7.369 1.00 51.78 100 LEU A N 1
ATOM 784 C CA . LEU A 1 100 ? -4.542 25.598 5.980 1.00 51.78 100 LEU A CA 1
ATOM 785 C C . LEU A 1 100 ? -6.041 25.893 5.814 1.00 51.78 100 LEU A C 1
ATOM 787 O O . LEU A 1 100 ? -6.405 26.843 5.123 1.00 51.78 100 LEU A O 1
ATOM 791 N N . ALA A 1 101 ? -6.901 25.148 6.516 1.00 51.06 101 ALA A N 1
ATOM 792 C CA . ALA A 1 101 ? -8.356 25.325 6.475 1.00 51.06 101 ALA A CA 1
ATOM 793 C C . ALA A 1 101 ? -8.809 26.702 7.005 1.00 51.06 101 ALA A C 1
ATOM 795 O O . ALA A 1 101 ? -9.757 27.294 6.487 1.00 51.06 101 ALA A O 1
ATOM 796 N N . THR A 1 102 ? -8.100 27.265 7.989 1.00 48.94 102 THR A N 1
ATOM 797 C CA . THR A 1 102 ? -8.394 28.595 8.552 1.00 48.94 102 THR A CA 1
ATOM 798 C C . THR A 1 102 ? -8.038 29.753 7.623 1.00 48.94 102 THR A C 1
ATOM 800 O O . THR A 1 102 ? -8.509 30.861 7.853 1.00 48.94 102 THR A O 1
ATOM 803 N N . GLN A 1 103 ? -7.224 29.533 6.585 1.00 46.38 103 GLN A N 1
ATOM 804 C CA . GLN A 1 103 ? -6.812 30.606 5.671 1.00 46.38 103 GLN A CA 1
ATOM 805 C C . GLN A 1 103 ? -7.694 30.725 4.421 1.00 46.38 103 GLN A C 1
ATOM 807 O O . GLN A 1 103 ? -7.662 31.761 3.762 1.00 46.38 103 GLN A O 1
ATOM 812 N N . MET A 1 104 ? -8.514 29.715 4.105 1.00 50.06 104 MET A N 1
ATOM 813 C CA . MET A 1 104 ? -9.445 29.767 2.965 1.00 50.06 104 MET A CA 1
ATOM 814 C C . MET A 1 104 ? -10.875 30.175 3.341 1.00 50.06 104 MET A C 1
ATOM 816 O O . MET A 1 104 ? -11.633 30.596 2.466 1.00 50.06 104 MET A O 1
ATOM 820 N N . ASN A 1 105 ? -11.244 30.121 4.623 1.00 44.97 105 ASN A N 1
ATOM 821 C CA . ASN A 1 105 ? -12.533 30.620 5.089 1.00 44.97 105 ASN A CA 1
ATOM 822 C C . ASN A 1 105 ? -12.419 32.089 5.523 1.00 44.97 105 ASN A C 1
ATOM 824 O O . ASN A 1 105 ? -11.576 32.463 6.331 1.00 44.97 105 ASN A O 1
ATOM 828 N N . LYS A 1 106 ? -13.271 32.923 4.920 1.00 43.22 106 LYS A N 1
ATOM 829 C CA . LYS A 1 106 ? -13.367 34.385 5.059 1.00 43.22 106 LYS A CA 1
ATOM 830 C C . LYS A 1 106 ? -13.195 34.915 6.500 1.00 43.22 106 LYS A C 1
ATOM 832 O O . LYS A 1 106 ? -13.640 34.269 7.447 1.00 43.22 106 LYS A O 1
ATOM 837 N N . PRO A 1 107 ? -12.674 36.150 6.667 1.00 42.62 107 PRO A N 1
ATOM 838 C CA . PRO A 1 107 ? -12.569 36.796 7.969 1.00 42.62 107 PRO A CA 1
ATOM 839 C C . PRO A 1 107 ? -13.963 37.114 8.520 1.00 42.62 107 PRO A C 1
ATOM 841 O O . PRO A 1 107 ? -14.705 37.905 7.940 1.00 42.62 107 PRO A O 1
ATOM 844 N N . GLY A 1 108 ? -14.290 36.515 9.663 1.00 47.78 108 GLY A N 1
ATOM 845 C CA . GLY A 1 108 ? -15.454 36.879 10.464 1.00 47.78 108 GLY A CA 1
ATOM 846 C C . GLY A 1 108 ? -16.530 35.804 10.512 1.00 47.78 108 GLY A C 1
ATOM 847 O O . GLY A 1 108 ? -17.596 35.980 9.938 1.00 47.78 108 GLY A O 1
ATOM 848 N N . LEU A 1 109 ? -16.289 34.731 11.263 1.00 43.31 109 LEU A N 1
ATOM 849 C CA . LEU A 1 109 ? -17.347 34.068 12.022 1.00 43.31 109 LEU A CA 1
ATOM 850 C C . LEU A 1 109 ? -16.729 33.367 13.239 1.00 43.31 109 LEU A C 1
ATOM 852 O O . LEU A 1 109 ? -15.607 32.876 13.180 1.00 43.31 109 LEU A O 1
ATOM 856 N N . GLN A 1 110 ? -17.451 33.449 14.352 1.00 42.88 110 GLN A N 1
ATOM 857 C CA . GLN A 1 110 ? -17.012 33.224 15.729 1.00 42.88 110 GLN A CA 1
ATOM 858 C C . GLN A 1 110 ? -16.291 31.889 15.963 1.00 42.88 110 GLN A C 1
ATOM 860 O O . GLN A 1 110 ? -16.754 30.836 15.531 1.00 42.88 110 GLN A O 1
ATOM 865 N N . GLU A 1 111 ? -15.194 31.956 16.723 1.00 40.03 111 GLU A N 1
ATOM 866 C CA . GLU A 1 111 ? -14.503 30.805 17.302 1.00 40.03 111 GLU A CA 1
ATOM 867 C C . GLU A 1 111 ? -15.470 30.014 18.196 1.00 40.03 111 GLU A C 1
ATOM 869 O O . GLU A 1 111 ? -15.783 30.416 19.318 1.00 40.03 111 GLU A O 1
ATOM 874 N N . SER A 1 112 ? -15.952 28.872 17.709 1.00 38.44 112 SER A N 1
ATOM 875 C CA . SER A 1 112 ? -16.529 27.845 18.569 1.00 38.44 112 SER A CA 1
ATOM 876 C C . SER A 1 112 ? -15.404 27.248 19.415 1.00 38.44 112 SER A C 1
ATOM 878 O O . SER A 1 112 ? -14.502 26.592 18.897 1.00 38.44 112 SER A O 1
ATOM 880 N N . THR A 1 113 ? -15.456 27.489 20.722 1.00 41.56 113 THR A N 1
ATOM 881 C CA . THR A 1 113 ? -14.462 27.127 21.745 1.00 41.56 113 THR A CA 1
ATOM 882 C C . THR A 1 113 ? -14.379 25.626 22.057 1.00 41.56 113 THR A C 1
ATOM 884 O O . THR A 1 113 ? -14.015 25.241 23.169 1.00 41.56 113 THR A O 1
ATOM 887 N N . GLU A 1 114 ? -14.685 24.751 21.104 1.00 40.91 114 GLU A N 1
ATOM 888 C CA . GLU A 1 114 ? -14.332 23.341 21.221 1.00 40.91 114 GLU A CA 1
ATOM 889 C C . GLU A 1 114 ? -12.913 23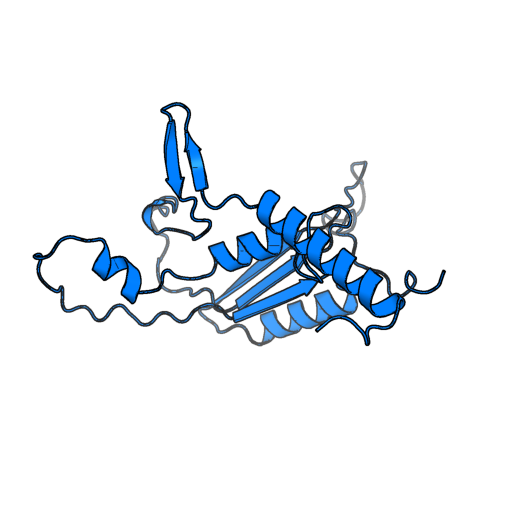.181 20.691 1.00 40.91 114 GLU A C 1
ATOM 891 O O . GLU A 1 114 ? -12.660 23.311 19.496 1.00 40.91 114 GLU A O 1
ATOM 896 N N . LYS A 1 115 ? -11.954 22.930 21.593 1.00 44.00 115 LYS A N 1
ATOM 897 C CA . LYS A 1 115 ? -10.626 22.467 21.179 1.00 44.00 115 LYS A CA 1
ATOM 898 C C . LYS A 1 115 ? -10.866 21.278 20.249 1.00 44.00 115 LYS A C 1
ATOM 900 O O . LYS A 1 115 ? -11.399 20.282 20.747 1.00 44.00 115 LYS A O 1
ATOM 905 N N . PRO A 1 116 ? -10.501 21.342 18.954 1.00 51.25 116 PRO A N 1
ATOM 906 C CA . PRO A 1 116 ? -10.662 20.188 18.094 1.00 51.25 116 PRO A CA 1
ATOM 907 C C . PRO A 1 116 ? -9.859 19.082 18.761 1.00 51.25 116 PRO A C 1
ATOM 909 O O . PRO A 1 116 ? -8.669 19.268 19.047 1.00 51.25 116 PRO A O 1
ATOM 912 N N . ALA A 1 117 ? -10.539 17.996 19.139 1.00 54.09 117 ALA A N 1
ATOM 913 C CA . ALA A 1 117 ? -9.893 16.865 19.777 1.00 54.09 117 ALA A CA 1
ATOM 914 C C . ALA A 1 117 ? -8.667 16.546 18.925 1.00 54.09 117 ALA A C 1
ATOM 916 O O . ALA A 1 117 ? -8.810 16.304 17.724 1.00 54.09 117 ALA A O 1
ATOM 917 N N . ARG A 1 118 ? -7.464 16.657 19.510 1.00 57.09 118 ARG A N 1
ATOM 918 C CA . ARG A 1 118 ? -6.210 16.318 18.834 1.00 57.09 118 ARG A CA 1
ATOM 919 C C . ARG A 1 118 ? -6.254 14.824 18.572 1.00 57.09 118 ARG A C 1
ATOM 921 O O . ARG A 1 118 ? -5.732 14.029 19.340 1.00 57.09 118 ARG A O 1
ATOM 928 N N . ARG A 1 119 ? -6.962 14.429 17.523 1.00 64.44 119 ARG A N 1
ATOM 929 C CA . ARG A 1 119 ? -6.896 13.082 17.007 1.00 64.44 119 ARG A CA 1
ATOM 930 C C . ARG A 1 119 ? -5.481 12.963 16.440 1.00 64.44 119 ARG A C 1
ATOM 932 O O . ARG A 1 119 ? -5.022 13.852 15.716 1.00 64.44 119 ARG A O 1
ATOM 939 N N . GLU A 1 120 ? -4.798 11.867 16.730 1.00 72.38 120 GLU A N 1
ATOM 940 C CA . GLU A 1 120 ? -3.460 11.580 16.199 1.00 72.38 120 GLU A CA 1
ATOM 941 C C . GLU A 1 120 ? -3.566 10.909 14.825 1.00 72.38 120 GLU A C 1
ATOM 943 O O . GLU A 1 120 ? -4.555 10.220 14.549 1.00 72.38 120 GLU A O 1
ATOM 948 N N . ASN A 1 121 ? -2.637 11.212 13.911 1.00 81.88 121 ASN A N 1
ATOM 949 C CA . ASN A 1 121 ? -2.586 10.534 12.612 1.00 81.88 121 ASN A CA 1
ATOM 950 C C . ASN A 1 121 ? -2.278 9.050 12.849 1.00 81.88 121 ASN A C 1
ATOM 952 O O . ASN A 1 121 ? -1.411 8.769 13.674 1.00 81.88 121 ASN A O 1
ATOM 956 N N . PRO A 1 122 ? -2.912 8.119 12.115 1.00 89.69 122 PRO A N 1
ATOM 957 C CA . PRO A 1 122 ? -2.601 6.709 12.280 1.00 89.69 122 PRO A CA 1
ATOM 958 C C . PRO A 1 122 ? -1.144 6.439 11.902 1.00 89.69 122 PRO A C 1
ATOM 960 O O . PRO A 1 122 ? -0.619 7.064 10.961 1.00 89.69 122 PRO A O 1
ATOM 963 N N . HIS A 1 123 ? -0.517 5.501 12.608 1.00 92.06 123 HIS A N 1
ATOM 964 C CA . HIS A 1 123 ? 0.782 4.957 12.240 1.00 92.06 123 HIS A CA 1
ATOM 965 C C . HIS A 1 123 ? 0.640 4.171 10.935 1.00 92.06 123 HIS A C 1
ATOM 967 O O . HIS A 1 123 ? -0.345 3.468 10.718 1.00 92.06 123 HIS A O 1
ATOM 973 N N . LYS A 1 124 ? 1.601 4.333 10.023 1.00 94.19 124 LYS A N 1
ATOM 974 C CA . LYS A 1 124 ? 1.531 3.761 8.674 1.00 94.19 124 LYS A CA 1
ATOM 975 C C . LYS A 1 124 ? 2.750 2.883 8.445 1.00 94.19 124 LYS A C 1
ATOM 977 O O . LYS A 1 124 ? 3.877 3.371 8.474 1.00 94.19 124 LYS A O 1
ATOM 982 N N . TYR A 1 125 ? 2.509 1.605 8.203 1.00 96.19 125 TYR A N 1
ATOM 983 C CA . TYR A 1 125 ? 3.515 0.617 7.851 1.00 96.19 125 TYR A CA 1
ATOM 984 C C . TYR A 1 125 ? 3.429 0.368 6.349 1.00 96.19 125 TYR A C 1
ATOM 986 O O . TYR A 1 125 ? 2.384 -0.038 5.844 1.00 96.19 125 TYR A O 1
ATOM 994 N N . LEU A 1 126 ? 4.517 0.634 5.632 1.00 97.12 126 LEU A N 1
ATOM 995 C CA . LEU A 1 126 ? 4.603 0.454 4.186 1.00 97.12 126 LEU A CA 1
ATOM 996 C C . LEU A 1 126 ? 5.410 -0.808 3.902 1.00 97.12 126 LEU A C 1
ATOM 998 O O . LEU A 1 126 ? 6.559 -0.912 4.328 1.00 97.12 126 LEU A O 1
ATOM 1002 N N . LEU A 1 127 ? 4.812 -1.756 3.187 1.00 96.50 127 LEU A N 1
ATOM 1003 C CA . LEU A 1 127 ? 5.480 -2.977 2.754 1.00 96.50 127 LEU A CA 1
ATOM 1004 C C . LEU A 1 127 ? 5.486 -3.035 1.229 1.00 96.50 127 LEU A C 1
ATOM 1006 O O . LEU A 1 127 ? 4.461 -3.315 0.607 1.00 96.50 127 LEU A O 1
ATOM 1010 N N . TYR A 1 128 ? 6.650 -2.793 0.632 1.00 95.56 128 TYR A N 1
ATOM 1011 C CA . TYR A 1 128 ? 6.852 -2.963 -0.801 1.00 95.56 128 TYR A CA 1
ATOM 1012 C C . TYR A 1 128 ? 7.383 -4.358 -1.102 1.00 95.56 128 TYR A C 1
ATOM 1014 O O . TYR A 1 128 ? 8.366 -4.805 -0.513 1.00 95.56 128 TYR A O 1
ATOM 1022 N N . LYS A 1 129 ? 6.687 -5.055 -1.999 1.00 9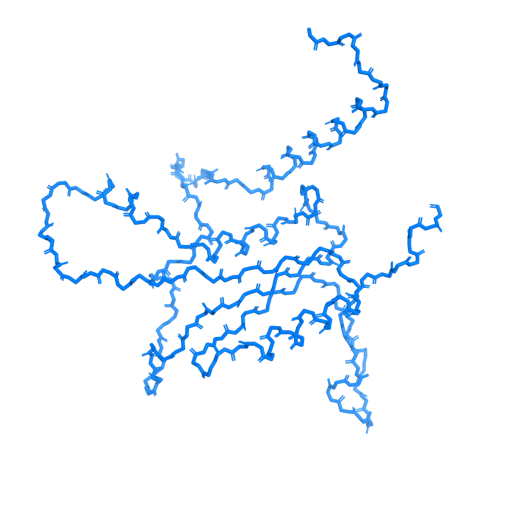3.81 129 LYS A N 1
ATOM 1023 C CA . LYS A 1 129 ? 6.939 -6.439 -2.405 1.00 93.81 129 LYS A CA 1
ATOM 1024 C C . LYS A 1 129 ? 7.372 -7.355 -1.250 1.00 93.81 129 LYS A C 1
ATOM 1026 O O . LYS A 1 129 ? 8.433 -7.984 -1.336 1.00 93.81 129 LYS A O 1
ATOM 1031 N N . PRO A 1 130 ? 6.584 -7.442 -0.159 1.00 95.38 130 PRO A N 1
ATOM 1032 C CA . PRO A 1 130 ? 6.973 -8.256 0.974 1.00 95.38 130 PRO A CA 1
ATOM 1033 C C . PRO A 1 130 ? 6.956 -9.736 0.604 1.00 95.38 130 PRO A C 1
ATOM 1035 O O . PRO A 1 130 ? 6.083 -10.224 -0.122 1.00 95.38 130 PRO A O 1
ATOM 1038 N N . THR A 1 131 ? 7.890 -10.473 1.188 1.00 94.69 131 THR A N 1
ATOM 1039 C CA . THR A 1 131 ? 7.762 -11.922 1.334 1.00 94.69 131 THR A CA 1
ATOM 1040 C C . THR A 1 131 ? 6.600 -12.261 2.264 1.00 94.69 131 THR A C 1
ATOM 1042 O O . THR A 1 131 ? 6.210 -11.455 3.116 1.00 94.69 131 THR A O 1
ATOM 1045 N N . PHE A 1 132 ? 6.083 -13.488 2.171 1.00 93.62 132 PHE A N 1
ATOM 1046 C CA . PHE A 1 132 ? 5.072 -13.976 3.111 1.00 93.62 132 PHE A CA 1
ATOM 1047 C C . PHE A 1 132 ? 5.501 -13.798 4.577 1.00 93.62 132 PHE A C 1
ATOM 1049 O O . PHE A 1 132 ? 4.721 -13.320 5.395 1.00 93.62 132 PHE A O 1
ATOM 1056 N N . SER A 1 133 ? 6.755 -14.117 4.910 1.00 95.25 133 SER A N 1
ATOM 1057 C CA . SER A 1 133 ? 7.271 -13.994 6.278 1.00 95.25 133 SER A CA 1
ATOM 1058 C C . SER A 1 133 ? 7.289 -12.550 6.780 1.00 95.25 133 SER A C 1
ATOM 1060 O O . SER A 1 133 ? 6.959 -12.313 7.942 1.00 95.25 133 SER A O 1
ATOM 1062 N N . GLN A 1 134 ? 7.634 -11.583 5.922 1.00 95.31 134 GLN A N 1
ATOM 1063 C CA . GLN A 1 134 ? 7.570 -10.160 6.270 1.00 95.31 134 GLN A CA 1
ATOM 1064 C C . GLN A 1 134 ? 6.121 -9.730 6.498 1.00 95.31 134 GLN A C 1
ATOM 1066 O O . GLN A 1 134 ? 5.812 -9.190 7.557 1.00 95.31 134 GLN A O 1
ATOM 1071 N N . LEU A 1 135 ? 5.224 -10.038 5.555 1.00 95.38 135 LEU A N 1
ATOM 1072 C CA . LEU A 1 135 ? 3.803 -9.713 5.672 1.00 95.38 135 LEU A CA 1
ATOM 1073 C C . LEU A 1 135 ? 3.197 -10.285 6.962 1.00 95.38 135 LEU A C 1
ATOM 1075 O O . LEU A 1 135 ? 2.565 -9.558 7.726 1.00 95.38 135 LEU A O 1
ATOM 1079 N N . TYR A 1 136 ? 3.434 -11.569 7.231 1.00 95.25 136 TYR A N 1
ATOM 1080 C CA . TYR A 1 136 ? 2.920 -12.259 8.410 1.00 95.25 136 TYR A CA 1
ATOM 1081 C C . TYR A 1 136 ? 3.456 -11.662 9.716 1.00 95.25 136 TYR A C 1
ATOM 1083 O O . TYR A 1 136 ? 2.694 -11.469 10.661 1.00 95.25 136 TYR A O 1
ATOM 1091 N N . THR A 1 137 ? 4.748 -11.323 9.765 1.00 96.25 137 THR A N 1
ATOM 1092 C CA . THR A 1 137 ? 5.364 -10.700 10.946 1.00 96.25 137 THR A CA 1
ATOM 1093 C C . THR A 1 137 ? 4.712 -9.361 11.278 1.00 96.25 137 THR A C 1
ATOM 1095 O O . THR A 1 137 ? 4.333 -9.140 12.427 1.00 96.25 137 THR A O 1
ATOM 1098 N N . PHE A 1 138 ? 4.541 -8.486 10.283 1.00 96.50 138 PHE A N 1
ATOM 1099 C CA . PHE A 1 138 ? 3.910 -7.181 10.491 1.00 96.50 138 PHE A CA 1
ATOM 1100 C C . PHE A 1 138 ? 2.440 -7.316 10.882 1.00 96.50 138 PHE A C 1
ATOM 1102 O O . PHE A 1 138 ? 2.010 -6.682 11.838 1.00 96.50 138 PHE A O 1
ATOM 1109 N N . LEU A 1 139 ? 1.688 -8.192 10.209 1.00 96.12 139 LEU A N 1
ATOM 1110 C CA . LEU A 1 139 ? 0.293 -8.465 10.551 1.00 96.12 139 LEU A CA 1
ATOM 1111 C C . LEU A 1 139 ? 0.151 -8.930 12.010 1.00 96.12 139 LEU A C 1
ATOM 1113 O O . LEU A 1 139 ? -0.678 -8.409 12.754 1.00 96.12 139 LEU A O 1
ATOM 1117 N N . ALA A 1 140 ? 0.973 -9.898 12.427 1.00 96.38 140 ALA A N 1
ATOM 1118 C CA . ALA A 1 140 ? 0.939 -10.448 13.776 1.00 96.38 140 ALA A CA 1
ATOM 1119 C C . ALA A 1 140 ? 1.334 -9.409 14.836 1.00 96.38 140 ALA A C 1
ATOM 1121 O O . ALA A 1 140 ? 0.710 -9.356 15.897 1.00 96.38 140 ALA A O 1
ATOM 1122 N N . ALA A 1 141 ? 2.344 -8.581 14.553 1.00 95.94 141 ALA A N 1
ATOM 1123 C CA . ALA A 1 141 ? 2.770 -7.505 15.442 1.00 95.94 141 ALA A CA 1
ATOM 1124 C C . ALA A 1 141 ? 1.670 -6.448 15.604 1.00 95.94 141 ALA A C 1
ATOM 1126 O O . ALA A 1 141 ? 1.242 -6.196 16.729 1.00 95.94 141 ALA A O 1
ATOM 1127 N N . SER A 1 142 ? 1.140 -5.919 14.495 1.00 94.56 142 SER A N 1
ATOM 1128 C CA . SER A 1 142 ? 0.070 -4.918 14.523 1.00 94.56 142 SER A CA 1
ATOM 1129 C C . SER A 1 142 ? -1.181 -5.438 15.229 1.00 94.56 142 SER A C 1
ATOM 1131 O O . SER A 1 142 ? -1.772 -4.720 16.023 1.00 94.56 142 SER A O 1
ATOM 1133 N N . PHE A 1 143 ? -1.570 -6.699 15.011 1.00 93.00 143 PHE A N 1
ATOM 1134 C CA . PHE A 1 143 ? -2.708 -7.291 15.719 1.00 93.00 143 PHE A CA 1
ATOM 1135 C C . PHE A 1 143 ? -2.470 -7.408 17.231 1.00 93.00 143 PHE A C 1
ATOM 1137 O O . PHE A 1 143 ? -3.363 -7.119 18.023 1.00 93.00 143 PHE A O 1
ATOM 1144 N N . LYS A 1 144 ? -1.270 -7.831 17.643 1.00 94.81 144 LYS A N 1
ATOM 1145 C CA . LYS A 1 144 ? -0.920 -8.011 19.058 1.00 94.81 144 LYS A CA 1
ATOM 1146 C C . LYS A 1 144 ? -0.846 -6.684 19.818 1.00 94.81 144 LYS A C 1
ATOM 1148 O O . LYS A 1 144 ? -1.153 -6.652 21.007 1.00 94.81 144 LYS A O 1
ATOM 1153 N N . GLU A 1 145 ? -0.392 -5.628 19.155 1.00 93.06 145 GLU A N 1
ATOM 1154 C CA . GLU A 1 145 ? -0.188 -4.304 19.749 1.00 93.06 145 GLU A CA 1
ATOM 1155 C C . GLU A 1 145 ? -1.430 -3.404 19.647 1.00 93.06 145 GLU A C 1
ATOM 1157 O O . GLU A 1 145 ? -1.461 -2.342 20.271 1.00 93.06 145 GLU A O 1
ATOM 1162 N N . LEU A 1 146 ? -2.474 -3.841 18.929 1.00 92.31 146 LEU A N 1
ATOM 1163 C CA . LEU A 1 146 ? -3.686 -3.058 18.710 1.00 92.31 146 LEU A CA 1
ATOM 1164 C C . LEU A 1 146 ? -4.443 -2.790 20.032 1.00 92.31 146 LEU A C 1
ATOM 1166 O O . LEU A 1 146 ? -4.851 -3.734 20.717 1.00 92.31 146 LEU A O 1
ATOM 1170 N N . PRO A 1 147 ? -4.699 -1.519 20.396 1.00 90.25 147 PRO A N 1
ATOM 1171 C CA . PRO A 1 147 ? -5.477 -1.192 21.591 1.00 90.25 147 PRO A CA 1
ATOM 1172 C C . PRO A 1 147 ? -6.948 -1.641 21.505 1.00 90.25 147 PRO A C 1
ATOM 1174 O O . PRO A 1 147 ? -7.529 -1.714 20.427 1.00 90.25 147 PRO A O 1
ATOM 1177 N N . ALA A 1 148 ? -7.594 -1.849 22.660 1.00 87.12 148 ALA A N 1
ATOM 1178 C CA . ALA A 1 148 ? -8.965 -2.382 22.765 1.00 87.12 148 ALA A CA 1
ATOM 1179 C C . ALA A 1 148 ? -10.057 -1.569 22.034 1.00 87.12 148 ALA A C 1
ATOM 1181 O O . ALA A 1 148 ? -11.105 -2.112 21.703 1.00 87.12 148 ALA A O 1
ATOM 1182 N N . ASN A 1 149 ? -9.808 -0.283 21.780 1.00 88.81 149 ASN A N 1
ATOM 1183 C CA . ASN A 1 149 ? -10.734 0.644 21.123 1.00 88.81 149 ASN A CA 1
ATOM 1184 C C . ASN A 1 149 ? -10.160 1.177 19.804 1.00 88.81 149 ASN A C 1
ATOM 1186 O O . ASN A 1 149 ? -10.479 2.285 19.375 1.00 88.81 149 ASN A O 1
ATOM 1190 N N . SER A 1 150 ? -9.277 0.406 19.180 1.00 90.25 150 SER A N 1
ATOM 1191 C CA . SER A 1 150 ? -8.594 0.799 17.959 1.00 90.25 150 SER A CA 1
ATOM 1192 C C . SER A 1 150 ? -8.893 -0.165 16.824 1.00 90.25 150 SER A C 1
ATOM 1194 O O . SER A 1 150 ? -9.228 -1.328 17.033 1.00 90.25 150 SER A O 1
ATOM 1196 N N . VAL A 1 151 ? -8.747 0.327 15.601 1.00 92.12 151 VAL A N 1
ATOM 1197 C CA . VAL A 1 151 ? -8.831 -0.477 14.383 1.00 92.12 151 VAL A CA 1
ATOM 1198 C C . VAL A 1 151 ? -7.515 -0.424 13.620 1.00 92.12 151 VAL A C 1
ATOM 1200 O O . VAL A 1 151 ? -6.831 0.602 13.608 1.00 92.12 151 VAL A O 1
ATOM 1203 N N . LEU A 1 152 ? -7.189 -1.554 12.992 1.00 95.00 152 LEU A N 1
ATOM 1204 C CA . LEU A 1 152 ? -6.108 -1.709 12.028 1.00 95.00 152 LEU A CA 1
ATOM 1205 C C . LEU A 1 152 ? -6.717 -1.700 10.625 1.00 95.00 152 LEU A C 1
ATOM 1207 O O . LEU A 1 152 ? -7.570 -2.532 10.312 1.00 95.00 152 LEU A O 1
ATOM 1211 N N . LEU A 1 153 ? -6.264 -0.786 9.773 1.00 95.50 153 LEU A N 1
ATOM 1212 C CA . LEU A 1 153 ? -6.557 -0.828 8.344 1.00 95.50 153 LEU A CA 1
ATOM 1213 C C . LEU A 1 153 ? -5.514 -1.690 7.633 1.00 95.50 153 LEU A C 1
ATOM 1215 O O . LEU A 1 153 ? -4.317 -1.510 7.839 1.00 95.50 153 LEU A O 1
ATOM 1219 N N . ILE A 1 154 ? -5.959 -2.575 6.745 1.00 96.69 154 ILE A N 1
ATOM 1220 C CA . ILE A 1 154 ? -5.074 -3.333 5.859 1.00 96.69 154 ILE A CA 1
ATOM 1221 C C . ILE A 1 154 ? -5.436 -2.976 4.423 1.00 96.69 154 ILE A C 1
ATOM 1223 O O . ILE A 1 154 ? -6.545 -3.247 3.968 1.00 96.69 154 ILE A O 1
ATOM 1227 N N . TYR A 1 155 ? -4.488 -2.374 3.715 1.00 96.75 155 TYR A N 1
ATOM 1228 C CA . TYR A 1 155 ? -4.542 -2.180 2.275 1.00 96.75 155 TYR A CA 1
ATOM 1229 C C . TYR A 1 155 ? -3.570 -3.153 1.611 1.00 96.75 155 TYR A C 1
ATOM 1231 O O . TYR A 1 155 ? -2.386 -3.168 1.946 1.00 96.75 155 TYR A O 1
ATOM 1239 N N . LEU A 1 156 ? -4.062 -3.956 0.669 1.00 95.38 156 LEU A N 1
ATOM 1240 C CA . LEU A 1 156 ? -3.273 -4.965 -0.030 1.00 95.38 156 LEU A CA 1
ATOM 1241 C C . LEU A 1 156 ? -3.508 -4.870 -1.534 1.00 95.38 156 LEU A C 1
ATOM 1243 O O . LEU A 1 156 ? -4.565 -5.247 -2.034 1.00 95.38 156 LEU A O 1
ATOM 1247 N N . SER A 1 157 ? -2.492 -4.395 -2.243 1.00 94.75 157 SER A N 1
ATOM 1248 C CA . SER A 1 157 ? -2.441 -4.363 -3.700 1.00 94.75 157 SER A CA 1
ATOM 1249 C C . SER A 1 157 ? -1.523 -5.467 -4.184 1.00 94.75 157 SER A C 1
ATOM 1251 O O . SER A 1 157 ? -0.313 -5.417 -3.972 1.00 94.75 157 SER A O 1
ATOM 1253 N N . ALA A 1 158 ? -2.093 -6.519 -4.760 1.00 93.19 158 ALA A N 1
ATOM 1254 C CA . ALA A 1 158 ? -1.337 -7.694 -5.161 1.00 93.19 158 ALA A CA 1
ATOM 1255 C C . ALA A 1 158 ? -2.122 -8.546 -6.161 1.00 93.19 158 ALA A C 1
ATOM 1257 O O . ALA A 1 158 ? -3.339 -8.429 -6.298 1.00 93.19 158 ALA A O 1
ATOM 1258 N N . THR A 1 159 ? -1.419 -9.453 -6.838 1.00 90.19 159 THR A N 1
ATOM 1259 C CA . THR A 1 159 ? -2.066 -10.423 -7.727 1.00 90.19 159 THR A CA 1
ATOM 1260 C C . THR A 1 159 ? -2.729 -11.527 -6.905 1.00 90.19 159 THR A C 1
ATOM 1262 O O . THR A 1 159 ? -2.058 -12.259 -6.173 1.00 90.19 159 THR A O 1
ATOM 1265 N N . GLY A 1 160 ? -4.050 -11.638 -7.032 1.00 88.88 160 GLY A N 1
ATOM 1266 C CA . GLY A 1 160 ? -4.834 -12.717 -6.443 1.00 88.88 160 GLY A CA 1
ATOM 1267 C C . GLY A 1 160 ? -4.813 -13.979 -7.304 1.00 88.88 160 GLY A C 1
ATOM 1268 O O . GLY A 1 160 ? -4.794 -13.914 -8.532 1.00 88.88 160 GLY A O 1
ATOM 1269 N N . VAL A 1 161 ? -4.849 -15.132 -6.648 1.00 85.06 161 VAL A N 1
ATOM 1270 C CA . VAL A 1 161 ? -5.121 -16.435 -7.252 1.00 85.06 161 VAL A CA 1
ATOM 1271 C C . VAL A 1 161 ? -6.510 -16.849 -6.801 1.00 85.06 161 VAL A C 1
ATOM 1273 O O . VAL A 1 161 ? -6.788 -16.881 -5.603 1.00 85.06 161 VAL A O 1
ATOM 1276 N N . PHE A 1 162 ? -7.377 -17.169 -7.757 1.00 82.75 162 PHE A N 1
ATOM 1277 C CA . PHE A 1 162 ? -8.756 -17.560 -7.489 1.00 82.75 162 PHE A CA 1
ATOM 1278 C C . PHE A 1 162 ? -8.983 -19.006 -7.943 1.00 82.75 162 PHE A C 1
ATOM 1280 O O . PHE A 1 162 ? -8.500 -19.380 -9.016 1.00 82.75 162 PHE A O 1
ATOM 1287 N N . PRO A 1 163 ? -9.703 -19.829 -7.161 1.00 77.12 163 PRO A N 1
ATOM 1288 C CA . PRO A 1 163 ? -10.071 -21.172 -7.584 1.00 77.12 163 PRO A CA 1
ATOM 1289 C C . PRO A 1 163 ? -10.850 -21.161 -8.897 1.00 77.12 163 PRO A C 1
ATOM 1291 O O . PRO A 1 163 ? -11.773 -20.370 -9.083 1.00 77.12 163 PRO A O 1
ATOM 1294 N N . SER A 1 164 ? -10.524 -22.099 -9.782 1.00 70.94 164 SER A N 1
ATOM 1295 C CA . SER A 1 164 ? -11.201 -22.302 -11.066 1.00 70.94 164 SER A CA 1
ATOM 1296 C C . SER A 1 164 ? -12.381 -23.287 -11.001 1.00 70.94 164 SER A C 1
ATOM 1298 O O . SER A 1 164 ? -12.978 -23.585 -12.034 1.00 70.94 164 SER A O 1
ATOM 1300 N N . GLY A 1 165 ? -12.767 -23.775 -9.815 1.00 68.88 165 GLY A N 1
ATOM 1301 C CA . GLY A 1 165 ? -13.876 -24.720 -9.645 1.00 68.88 165 GLY A CA 1
ATOM 1302 C C . GLY A 1 165 ? -14.476 -24.726 -8.237 1.00 68.88 165 GLY A C 1
ATOM 1303 O O . GLY A 1 165 ? -13.856 -24.253 -7.288 1.00 68.88 165 GLY A O 1
ATOM 1304 N N . ARG A 1 166 ? -15.698 -25.262 -8.110 1.00 61.06 166 ARG A N 1
ATOM 1305 C CA . ARG A 1 166 ? -16.304 -25.594 -6.810 1.00 61.06 166 ARG A CA 1
ATOM 1306 C C . ARG A 1 166 ? -15.655 -26.887 -6.314 1.00 61.06 166 ARG A C 1
ATOM 1308 O O . ARG A 1 166 ? -15.769 -27.900 -6.997 1.00 61.06 166 ARG A O 1
ATOM 1315 N N . SER A 1 167 ? -14.956 -26.850 -5.183 1.00 61.25 167 SER A N 1
ATOM 1316 C CA . SER A 1 167 ? -14.511 -28.069 -4.511 1.00 61.25 167 SER A CA 1
ATOM 1317 C C . SER A 1 167 ? -15.682 -28.661 -3.720 1.00 61.25 167 SER A C 1
ATOM 1319 O O . SER A 1 167 ? -16.361 -27.953 -2.978 1.00 61.25 167 SER A O 1
ATOM 1321 N N . ASP A 1 168 ? -15.923 -29.965 -3.871 1.00 65.56 168 ASP A N 1
ATOM 1322 C CA . ASP A 1 168 ? -16.861 -30.718 -3.017 1.00 65.56 168 ASP A CA 1
ATOM 1323 C C . ASP A 1 168 ? -16.233 -31.067 -1.648 1.00 65.56 168 ASP A C 1
ATOM 1325 O O . ASP A 1 168 ? -16.883 -31.641 -0.774 1.00 65.56 168 ASP A O 1
ATOM 1329 N N . SER A 1 169 ? -14.963 -30.703 -1.446 1.00 66.06 169 SER A N 1
ATOM 1330 C CA . SER A 1 169 ? -14.188 -30.927 -0.229 1.00 66.06 169 SER A CA 1
ATOM 1331 C C . SER A 1 169 ? -13.360 -29.692 0.145 1.00 66.06 169 SER A C 1
ATOM 1333 O O . SER A 1 169 ? -12.576 -29.202 -0.669 1.00 66.06 169 SER A O 1
ATOM 1335 N N . GLU A 1 170 ? -13.523 -29.287 1.406 1.00 58.38 170 GLU A N 1
ATOM 1336 C CA . GLU A 1 170 ? -12.729 -28.332 2.198 1.00 58.38 170 GLU A CA 1
ATOM 1337 C C . GLU A 1 170 ? -12.796 -26.836 1.826 1.00 58.38 170 GLU A C 1
ATOM 1339 O O . GLU A 1 170 ? -13.189 -26.444 0.730 1.00 58.38 170 GLU A O 1
ATOM 1344 N N . GLY A 1 171 ? -12.636 -26.015 2.866 1.00 60.03 171 GLY A N 1
ATOM 1345 C CA . GLY A 1 171 ? -13.376 -24.789 3.146 1.00 60.03 171 GLY A CA 1
ATOM 1346 C C . GLY A 1 171 ? -12.935 -23.539 2.373 1.00 60.03 171 GLY A C 1
ATOM 1347 O O . GLY A 1 171 ? -12.026 -23.573 1.548 1.00 60.03 171 GLY A O 1
ATOM 1348 N N . PRO A 1 172 ? -13.562 -22.380 2.660 1.00 57.62 172 PRO A N 1
ATOM 1349 C CA . PRO A 1 172 ? -13.387 -21.142 1.890 1.00 57.62 172 PRO A CA 1
ATOM 1350 C C . PRO A 1 172 ? -11.956 -20.575 1.866 1.00 57.62 172 PRO A C 1
ATOM 1352 O O . PRO A 1 172 ? -11.702 -19.620 1.137 1.00 57.62 172 PRO A O 1
ATOM 1355 N N . TYR A 1 173 ? -11.043 -21.132 2.668 1.00 62.09 173 TYR A N 1
ATOM 1356 C CA . TYR A 1 173 ? -9.652 -20.695 2.801 1.00 62.09 173 TYR A CA 1
ATOM 1357 C C . TYR A 1 173 ? -8.645 -21.625 2.114 1.00 62.09 173 TYR A C 1
ATOM 1359 O O . TYR A 1 173 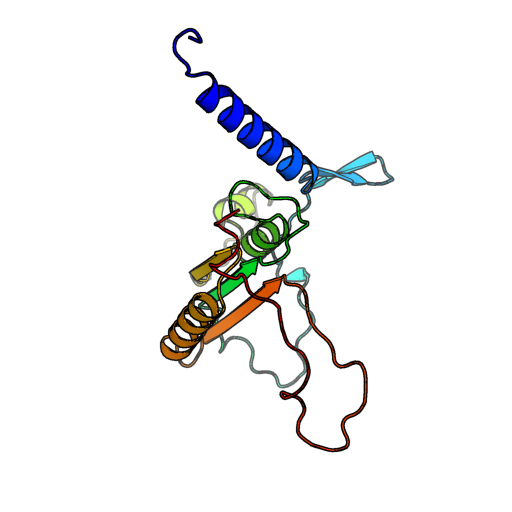? -7.477 -21.261 2.011 1.00 62.09 173 TYR A O 1
ATOM 1367 N N . ASP A 1 174 ? -9.076 -22.797 1.640 1.00 65.31 174 ASP A N 1
ATOM 1368 C CA . ASP A 1 174 ? -8.165 -23.811 1.090 1.00 65.31 174 ASP A CA 1
ATOM 1369 C C . ASP A 1 174 ? -7.830 -23.564 -0.384 1.00 65.31 174 ASP A C 1
ATOM 1371 O O . ASP A 1 174 ? -6.855 -24.098 -0.915 1.00 65.31 174 ASP A O 1
ATOM 1375 N N . PHE A 1 175 ? -8.608 -22.703 -1.047 1.00 69.38 175 PHE A N 1
ATOM 1376 C CA . PHE A 1 175 ? -8.429 -22.402 -2.456 1.00 69.38 175 PHE A CA 1
ATOM 1377 C C . PHE A 1 175 ? -8.318 -20.905 -2.726 1.00 69.38 175 PHE A C 1
ATOM 1379 O O . PHE A 1 175 ? -9.251 -20.130 -2.523 1.00 69.38 175 PHE A O 1
ATOM 1386 N N . GLY A 1 176 ? -7.172 -20.529 -3.286 1.00 80.25 176 GLY A N 1
ATOM 1387 C CA . GLY A 1 176 ? -6.846 -19.162 -3.660 1.00 80.25 176 GLY A CA 1
ATOM 1388 C C . GLY A 1 176 ? -5.849 -18.520 -2.706 1.00 80.25 176 GLY A C 1
ATOM 1389 O O . GLY A 1 176 ? -5.280 -19.163 -1.828 1.00 80.25 176 GLY A O 1
ATOM 1390 N N . GLY A 1 177 ? -5.584 -17.240 -2.922 1.00 86.81 177 GLY A N 1
ATOM 1391 C CA . GLY A 1 177 ? -4.653 -16.496 -2.092 1.00 86.81 177 GLY A CA 1
ATOM 1392 C C . GLY A 1 177 ? -4.101 -15.281 -2.802 1.00 86.81 177 GLY A C 1
ATOM 1393 O O . GLY A 1 177 ? -4.540 -14.907 -3.887 1.00 86.81 177 GLY A O 1
ATOM 1394 N N . VAL A 1 178 ? -3.115 -14.666 -2.172 1.00 89.50 178 VAL A N 1
ATOM 1395 C CA . VAL A 1 178 ? -2.436 -13.496 -2.708 1.00 89.50 178 VAL A CA 1
ATOM 1396 C C . VAL A 1 178 ? -0.976 -13.850 -2.912 1.00 89.50 178 VAL A C 1
ATOM 1398 O O . VAL A 1 178 ? -0.324 -14.376 -2.008 1.00 89.50 178 VAL A O 1
ATOM 1401 N N . LEU A 1 179 ? -0.461 -13.579 -4.108 1.00 89.38 179 LEU A N 1
ATOM 1402 C CA . LEU A 1 179 ? 0.955 -13.758 -4.387 1.00 89.38 179 LEU A CA 1
ATOM 1403 C C . LEU A 1 179 ? 1.761 -12.797 -3.511 1.00 89.38 179 LEU A C 1
ATOM 1405 O O . LEU A 1 179 ? 1.403 -11.628 -3.375 1.00 89.38 179 LEU A O 1
ATOM 1409 N N . THR A 1 180 ? 2.846 -13.304 -2.928 1.00 91.56 180 THR A N 1
ATOM 1410 C CA . THR A 1 180 ? 3.864 -12.534 -2.196 1.00 91.56 180 THR A CA 1
ATOM 1411 C C . THR A 1 180 ? 5.196 -12.681 -2.915 1.00 91.56 180 THR A C 1
ATOM 1413 O O . THR A 1 180 ? 5.351 -13.562 -3.764 1.00 91.56 180 THR A O 1
ATOM 1416 N N . ASN A 1 181 ? 6.148 -11.804 -2.620 1.00 90.75 181 ASN A N 1
ATOM 1417 C CA . ASN A 1 181 ? 7.436 -11.848 -3.291 1.00 90.75 181 ASN A CA 1
ATOM 1418 C C . ASN A 1 181 ? 8.279 -13.043 -2.817 1.00 90.75 181 ASN A C 1
ATOM 1420 O O . ASN A 1 181 ? 8.176 -13.482 -1.667 1.00 90.75 181 ASN A O 1
ATOM 1424 N N . SER A 1 182 ? 9.138 -13.555 -3.696 1.00 83.81 182 SER A N 1
ATOM 1425 C CA . SER A 1 182 ? 10.068 -14.633 -3.379 1.00 83.81 182 SER A CA 1
ATOM 1426 C C . SER A 1 182 ? 11.489 -14.072 -3.271 1.00 83.81 182 SER A C 1
ATOM 1428 O O . SER A 1 182 ? 11.947 -13.336 -4.137 1.00 83.81 182 SER A O 1
ATOM 1430 N N . ASN A 1 183 ? 12.244 -14.454 -2.236 1.00 66.81 183 ASN A N 1
ATOM 1431 C CA . ASN A 1 183 ? 13.670 -14.092 -2.147 1.00 66.81 183 ASN A CA 1
ATOM 1432 C C . ASN A 1 183 ? 14.535 -14.785 -3.226 1.00 66.81 183 ASN A C 1
ATOM 1434 O O . ASN A 1 183 ? 15.752 -14.618 -3.230 1.00 66.81 183 ASN A O 1
ATOM 1438 N N . ARG A 1 184 ? 13.943 -15.612 -4.102 1.00 60.53 184 ARG A N 1
ATOM 1439 C CA . ARG A 1 184 ? 14.667 -16.390 -5.118 1.00 60.53 184 ARG A CA 1
ATOM 1440 C C . ARG A 1 184 ? 14.890 -15.622 -6.423 1.00 60.53 184 ARG A C 1
ATOM 1442 O O . ARG A 1 184 ? 15.741 -16.041 -7.196 1.00 60.53 184 ARG A O 1
ATOM 1449 N N . ASP A 1 185 ? 14.214 -14.493 -6.630 1.00 48.25 185 ASP A N 1
ATOM 1450 C CA . ASP A 1 185 ? 14.258 -13.737 -7.892 1.00 48.25 185 ASP A CA 1
ATOM 1451 C C . ASP A 1 185 ? 15.436 -12.743 -8.000 1.00 48.25 185 ASP A C 1
ATOM 1453 O O . ASP A 1 185 ? 15.550 -12.027 -8.987 1.00 48.25 185 ASP A O 1
ATOM 1457 N N . VAL A 1 186 ? 16.342 -12.702 -7.013 1.00 47.34 186 VAL A N 1
ATOM 1458 C CA . VAL A 1 186 ? 17.522 -11.802 -7.010 1.00 47.34 186 VAL A CA 1
ATOM 1459 C C . VAL A 1 186 ? 18.758 -12.450 -7.662 1.00 47.34 186 VAL A C 1
ATOM 1461 O O . VAL A 1 186 ? 19.803 -11.820 -7.787 1.00 47.34 186 VAL A O 1
ATOM 1464 N N . ILE A 1 187 ? 18.668 -13.711 -8.094 1.00 34.84 187 ILE A N 1
ATOM 1465 C CA . ILE A 1 187 ? 19.789 -14.439 -8.701 1.00 34.84 187 ILE A CA 1
ATOM 1466 C C . ILE A 1 187 ? 19.370 -14.937 -10.084 1.00 34.84 187 ILE A C 1
ATOM 1468 O O . ILE A 1 187 ? 18.965 -16.088 -10.211 1.00 34.84 187 ILE A O 1
ATOM 1472 N N . ASN A 1 188 ? 19.431 -14.068 -11.094 1.00 30.41 188 ASN A N 1
ATOM 1473 C CA . ASN A 1 188 ? 19.694 -14.418 -12.497 1.00 30.41 188 ASN A CA 1
ATOM 1474 C C . ASN A 1 188 ? 20.068 -13.168 -13.293 1.00 30.41 188 ASN A C 1
ATOM 1476 O O . ASN A 1 188 ? 19.269 -12.207 -13.277 1.00 30.41 188 ASN A O 1
#

Sequence (188 aa):
YTHRFNTEDQVEWNLVLQEVAAFIEADPVMVLNDDNTLVILSNRLSETGAPLLEQGMIVGQLTLADALIIGNCNNQVKFSELTIDMFRMLQALEREPMNLATQMNKPGLQESTEKPARRENPHKYLLYKPTFSQLYTFLAASFKELPANSVLLIYLSATGVFPSGRSDSEGPYDFGGVLTNSNRDVIN